Protein AF-A0A521WQE9-F1 (afdb_monomer)

Radius of gyration: 16.68 Å; Cα contacts (8 Å, |Δi|>4): 285; chains: 1; bounding box: 39×49×42 Å

Secondary structure (DSSP, 8-state):
---GGGS-TTHHHHHHHHHHT--S-SEEEEEETT-TTSHHHHHHHHSSSSEEEEEEEES-SS--SS-EES-HHHHGGG---TT--EEEE--SS--HHHHHHHHHH---TT-EEEEEEE--TTPPPPHHHHGGGT--HHHHHHSHHHHHTTHHHHHHHHHHHTT----EEEEETTEEEEEEE---

Structure (mmCIF, N/CA/C/O backbone):
data_AF-A0A521WQE9-F1
#
_entry.id   AF-A0A521WQE9-F1
#
loop_
_atom_site.group_PDB
_atom_site.id
_atom_site.type_symbol
_atom_site.label_atom_id
_atom_site.label_alt_id
_atom_site.label_comp_id
_atom_site.label_asym_id
_atom_site.label_entity_id
_atom_site.label_seq_id
_atom_site.pdbx_PDB_ins_code
_atom_site.Cartn_x
_atom_site.Cartn_y
_atom_site.Cartn_z
_atom_site.occupancy
_atom_site.B_iso_or_equiv
_atom_site.auth_seq_id
_atom_site.auth_comp_id
_atom_site.auth_asym_id
_atom_site.auth_atom_id
_atom_site.pdbx_PDB_model_num
ATOM 1 N N . MET A 1 1 ? 7.796 32.857 -1.375 1.00 34.00 1 MET A N 1
ATOM 2 C CA . MET A 1 1 ? 6.394 32.442 -1.151 1.00 34.00 1 MET A CA 1
ATOM 3 C C . MET A 1 1 ? 6.358 30.927 -1.257 1.00 34.00 1 MET A C 1
ATOM 5 O O . MET A 1 1 ? 6.712 30.404 -2.304 1.00 34.00 1 MET A O 1
ATOM 9 N N . SER A 1 2 ? 6.119 30.221 -0.152 1.00 37.62 2 SER A N 1
ATOM 10 C CA . SER A 1 2 ? 6.205 28.759 -0.099 1.00 37.62 2 SER A CA 1
ATOM 11 C C . SER A 1 2 ? 4.990 28.125 -0.779 1.00 37.62 2 SER A C 1
ATOM 13 O O . SER A 1 2 ? 3.848 28.392 -0.414 1.00 37.62 2 SER A O 1
ATOM 15 N N . ASN A 1 3 ? 5.237 27.277 -1.777 1.00 33.19 3 ASN A N 1
ATOM 16 C CA . ASN A 1 3 ? 4.218 26.456 -2.424 1.00 33.19 3 ASN A CA 1
ATOM 17 C C . ASN A 1 3 ? 3.681 25.412 -1.429 1.00 33.19 3 ASN A C 1
ATOM 19 O O . ASN A 1 3 ? 4.203 24.305 -1.322 1.00 33.19 3 ASN A O 1
ATOM 23 N N . VAL A 1 4 ? 2.605 25.761 -0.722 1.00 40.56 4 VAL A N 1
ATOM 24 C CA . VAL A 1 4 ? 1.833 24.885 0.188 1.00 40.56 4 VAL A CA 1
ATOM 25 C C . VAL A 1 4 ? 1.084 23.762 -0.570 1.00 40.56 4 VAL A C 1
ATOM 27 O O . VAL A 1 4 ? 0.408 22.930 0.023 1.00 40.56 4 VAL A O 1
ATOM 30 N N . GLN A 1 5 ? 1.233 23.665 -1.894 1.00 38.69 5 GLN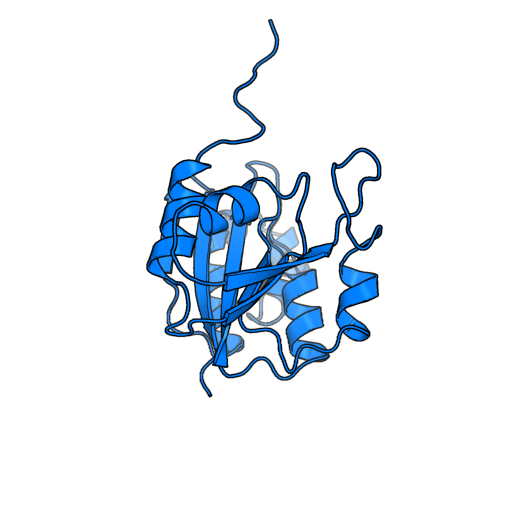 A N 1
ATOM 31 C CA . GLN A 1 5 ? 0.494 22.714 -2.735 1.00 38.69 5 GLN A CA 1
ATOM 32 C C . GLN A 1 5 ? 0.934 21.238 -2.637 1.00 38.69 5 GLN A C 1
ATOM 34 O O . GLN A 1 5 ? 0.280 20.375 -3.227 1.00 38.69 5 GLN A O 1
ATOM 39 N N . THR A 1 6 ? 2.006 20.907 -1.912 1.00 43.00 6 THR A N 1
ATOM 40 C CA . THR A 1 6 ? 2.702 19.626 -2.145 1.00 43.00 6 THR A CA 1
ATOM 41 C C . THR A 1 6 ? 2.437 18.505 -1.136 1.00 43.00 6 THR A C 1
ATOM 43 O O . THR A 1 6 ? 2.725 17.358 -1.462 1.00 43.00 6 THR A O 1
ATOM 46 N N . GLU A 1 7 ? 1.859 18.758 0.043 1.00 44.75 7 GLU A N 1
ATOM 47 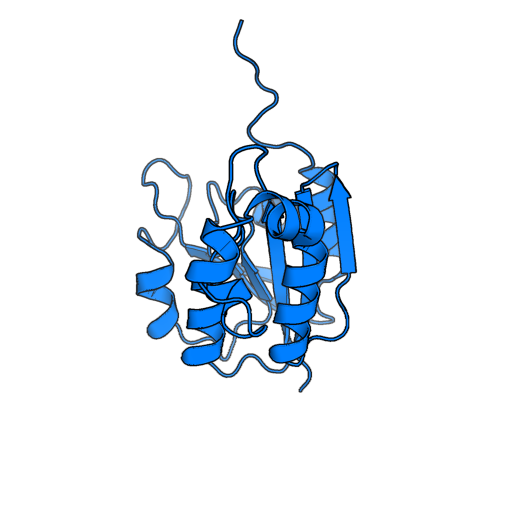C CA . GLU A 1 7 ? 1.788 17.700 1.074 1.00 44.75 7 GLU A CA 1
ATOM 48 C C . GLU A 1 7 ? 0.454 16.946 1.172 1.00 44.75 7 GLU A C 1
ATOM 50 O O . GLU A 1 7 ? 0.446 15.844 1.703 1.00 44.75 7 GLU A O 1
ATOM 55 N N . ASN A 1 8 ? -0.657 17.459 0.626 1.00 54.06 8 ASN A N 1
ATOM 56 C CA . ASN A 1 8 ? -1.975 16.803 0.733 1.00 54.06 8 ASN A CA 1
ATOM 57 C C . ASN A 1 8 ? -2.849 16.964 -0.523 1.00 54.06 8 ASN A C 1
ATOM 59 O O . ASN A 1 8 ? -4.059 17.175 -0.431 1.00 54.06 8 ASN A O 1
ATOM 63 N N . SER A 1 9 ? -2.259 16.883 -1.718 1.00 61.88 9 SER A N 1
ATOM 64 C CA . SER A 1 9 ? -3.055 16.848 -2.950 1.00 61.88 9 SER A CA 1
ATOM 65 C C . SER A 1 9 ? -3.969 15.607 -2.929 1.00 61.88 9 SER A C 1
ATOM 67 O O . SER A 1 9 ? -3.469 14.483 -2.841 1.00 61.88 9 SER A O 1
ATOM 69 N N . HIS A 1 10 ? -5.283 15.813 -3.040 1.00 85.81 10 HIS A N 1
ATOM 70 C CA . HIS A 1 10 ? -6.331 14.777 -3.085 1.00 85.81 10 HIS A CA 1
ATOM 71 C C . HIS A 1 10 ? -6.637 14.044 -1.766 1.00 85.81 10 HIS A C 1
ATOM 73 O O . HIS A 1 10 ? -6.936 12.850 -1.756 1.00 85.81 10 HIS A O 1
ATOM 79 N N . PHE A 1 11 ? -6.516 14.733 -0.626 1.00 90.44 11 PHE A N 1
ATOM 80 C CA . PHE A 1 11 ? -6.800 14.142 0.688 1.00 90.44 11 PHE A CA 1
ATOM 81 C C . PHE A 1 11 ? -8.251 13.654 0.830 1.00 90.44 11 PHE A C 1
ATOM 83 O O . PHE A 1 11 ? -8.473 12.565 1.357 1.00 90.44 11 PHE A O 1
ATOM 90 N N . THR A 1 12 ? -9.225 14.415 0.325 1.00 91.88 12 THR A N 1
ATOM 91 C CA . THR A 1 12 ? -10.646 14.037 0.362 1.00 91.88 12 THR A CA 1
ATOM 92 C C . THR A 1 12 ? -10.894 12.771 -0.447 1.00 91.88 12 THR A C 1
ATOM 94 O O . THR A 1 12 ? -11.466 11.815 0.054 1.00 91.88 12 THR A O 1
ATOM 97 N N . GLU A 1 13 ? -10.349 12.689 -1.655 1.00 92.94 13 GLU A N 1
ATOM 98 C CA . GLU A 1 13 ? -10.540 11.544 -2.542 1.00 92.94 13 GLU A CA 1
ATOM 99 C C . GLU A 1 13 ? -9.842 10.290 -1.995 1.00 92.94 13 GLU A C 1
ATOM 101 O O . GLU A 1 13 ? -10.327 9.172 -2.165 1.00 92.94 13 GLU A O 1
ATOM 106 N N . LYS A 1 14 ? -8.730 10.456 -1.266 1.00 94.00 14 LYS A N 1
ATOM 107 C CA . LYS A 1 14 ? -8.106 9.366 -0.499 1.00 94.00 14 LYS A CA 1
ATOM 108 C C . LYS A 1 14 ? -9.005 8.857 0.629 1.00 94.00 14 LYS A C 1
ATOM 110 O O . LYS A 1 14 ? -9.018 7.645 0.862 1.00 94.00 14 LYS A O 1
ATOM 115 N N . ILE A 1 15 ? -9.701 9.751 1.335 1.00 96.31 15 ILE A N 1
ATOM 116 C CA . ILE A 1 15 ? -10.686 9.390 2.364 1.00 96.31 15 ILE A CA 1
ATOM 117 C C . ILE A 1 15 ? -11.857 8.653 1.717 1.00 96.31 15 ILE A C 1
ATOM 119 O O . ILE A 1 15 ? -12.182 7.549 2.152 1.00 96.31 15 ILE A O 1
ATOM 123 N N . ASP A 1 16 ? -12.433 9.211 0.654 1.00 96.12 16 ASP A N 1
ATOM 124 C CA . ASP A 1 16 ? -13.599 8.651 -0.032 1.00 96.12 16 ASP A CA 1
ATOM 125 C C . ASP A 1 16 ? -13.311 7.250 -0.567 1.00 96.12 16 ASP A C 1
ATOM 127 O O . ASP A 1 16 ? -14.092 6.325 -0.344 1.00 96.12 16 ASP A O 1
ATOM 131 N N . LEU A 1 17 ? -12.144 7.058 -1.198 1.00 96.56 17 LEU A N 1
ATOM 132 C CA . LEU A 1 17 ? -11.710 5.746 -1.683 1.00 96.56 17 LEU A CA 1
ATOM 133 C C . LEU A 1 17 ? -11.730 4.701 -0.560 1.00 96.56 17 LEU A C 1
ATOM 135 O O . LEU A 1 17 ? -12.124 3.559 -0.785 1.00 96.56 17 LEU A O 1
ATOM 139 N N . ARG A 1 18 ? -11.311 5.085 0.649 1.00 97.81 18 ARG A N 1
ATOM 140 C CA . ARG A 1 18 ? -11.269 4.186 1.805 1.00 97.81 18 ARG A CA 1
ATOM 141 C C . ARG A 1 18 ? -12.651 3.942 2.379 1.00 97.81 18 ARG A C 1
ATOM 143 O O . ARG A 1 18 ? -12.989 2.784 2.585 1.00 97.81 18 ARG A O 1
ATOM 150 N N . LEU A 1 19 ? -13.456 4.989 2.572 1.00 97.50 19 LEU A N 1
ATOM 151 C CA . LEU A 1 19 ? -14.823 4.883 3.095 1.00 97.50 19 LEU A CA 1
ATOM 152 C C . LEU A 1 19 ? -15.697 3.957 2.240 1.00 97.50 19 LEU A C 1
ATOM 154 O O . LEU A 1 19 ? -16.351 3.069 2.782 1.00 97.50 19 LEU A O 1
ATOM 158 N N . ILE A 1 20 ? -15.650 4.110 0.913 1.00 97.19 20 ILE A N 1
ATOM 159 C CA . ILE A 1 20 ? -16.440 3.305 -0.037 1.00 97.19 20 ILE A CA 1
ATOM 160 C C . ILE A 1 20 ? -16.001 1.829 -0.038 1.00 97.19 20 ILE A C 1
ATOM 162 O O . ILE A 1 20 ? -16.765 0.939 -0.417 1.00 97.19 20 ILE A O 1
ATOM 166 N N . HIS A 1 21 ? -14.762 1.545 0.366 1.00 97.31 21 HIS A N 1
ATOM 167 C CA . HIS A 1 21 ? -14.161 0.213 0.295 1.00 97.31 21 HIS A CA 1
ATOM 168 C C . HIS A 1 21 ? -13.785 -0.367 1.660 1.00 97.31 21 HIS A C 1
ATOM 170 O O . HIS A 1 21 ? -12.997 -1.311 1.729 1.00 97.31 21 HIS A O 1
ATOM 176 N N . LEU A 1 22 ? -14.376 0.144 2.744 1.00 97.12 22 LEU A N 1
ATOM 177 C CA . LEU A 1 22 ? -14.287 -0.515 4.042 1.00 97.12 22 LEU A CA 1
ATOM 178 C C . LEU A 1 22 ? -14.960 -1.898 3.978 1.00 97.12 22 LEU A C 1
ATOM 180 O O . LEU A 1 22 ? -16.004 -2.049 3.341 1.00 97.12 22 LEU A O 1
ATOM 184 N N . PRO A 1 23 ? -14.408 -2.915 4.661 1.00 95.88 23 PRO A N 1
ATOM 185 C CA . PRO A 1 23 ? -15.053 -4.212 4.765 1.00 95.88 23 PRO A CA 1
ATOM 186 C C . PRO A 1 23 ? -16.396 -4.107 5.501 1.00 95.88 23 PRO A C 1
ATOM 188 O O . PRO A 1 23 ? -16.607 -3.257 6.377 1.00 95.88 23 PRO A O 1
ATOM 191 N N . GLU A 1 24 ? -17.289 -5.048 5.205 1.00 94.88 24 GLU A N 1
ATOM 192 C CA . GLU A 1 24 ? -18.575 -5.241 5.887 1.00 94.88 24 GLU A CA 1
ATOM 193 C C . GLU A 1 24 ? -18.385 -5.851 7.291 1.00 94.88 24 GLU A C 1
ATOM 195 O O . GLU A 1 24 ? -18.918 -6.899 7.634 1.00 94.88 24 GLU A O 1
ATOM 200 N N . LYS A 1 25 ? -17.572 -5.191 8.122 1.00 95.81 25 LYS A N 1
ATOM 201 C CA . LYS A 1 25 ? -17.321 -5.520 9.528 1.00 95.81 25 LYS A CA 1
ATOM 202 C C . LYS A 1 25 ? -17.552 -4.296 10.405 1.00 95.81 25 LYS A C 1
ATOM 204 O O . LYS A 1 25 ? -17.304 -3.169 9.971 1.00 95.81 25 LYS A O 1
ATOM 209 N N . GLN A 1 26 ? -18.015 -4.514 11.636 1.00 97.19 26 GLN A N 1
ATOM 210 C CA . GLN A 1 26 ? -18.210 -3.432 12.609 1.00 97.19 26 GLN A CA 1
ATOM 211 C C . GLN A 1 26 ? -16.913 -3.042 13.326 1.00 97.19 26 GLN A C 1
ATOM 213 O O . GLN A 1 26 ? -16.742 -1.891 13.717 1.00 97.19 26 GLN A O 1
ATOM 218 N N . LYS A 1 27 ? -15.999 -4.000 13.496 1.00 98.25 27 LYS A N 1
ATOM 219 C CA . LYS A 1 27 ? -14.647 -3.787 14.015 1.00 98.25 27 LYS A CA 1
ATOM 220 C C . LYS A 1 27 ? -13.671 -4.041 12.876 1.00 98.25 27 LYS A C 1
ATOM 222 O O . LYS A 1 27 ? -13.801 -5.065 12.210 1.00 98.25 27 LYS A O 1
ATOM 227 N N . ILE A 1 28 ? -12.763 -3.103 12.644 1.00 98.31 28 ILE A N 1
ATOM 228 C CA . ILE A 1 28 ? -11.782 -3.160 11.561 1.00 98.31 28 ILE A CA 1
ATOM 229 C C . ILE A 1 28 ? -10.404 -2.909 12.148 1.00 98.31 28 ILE A C 1
ATOM 231 O O . ILE A 1 28 ? -10.210 -1.907 12.841 1.00 98.31 28 ILE A O 1
ATOM 235 N N . THR A 1 29 ? -9.446 -3.763 11.809 1.00 98.56 29 THR A N 1
ATOM 236 C CA . THR A 1 29 ? -8.033 -3.525 12.108 1.00 98.56 29 THR A CA 1
ATOM 237 C C . THR A 1 29 ? -7.278 -3.145 10.839 1.00 98.56 29 THR A C 1
ATOM 239 O O . THR A 1 29 ? -7.333 -3.839 9.822 1.00 98.56 29 THR A O 1
ATOM 242 N N . VAL A 1 30 ? -6.552 -2.033 10.907 1.00 98.69 30 VAL A N 1
ATOM 243 C CA . VAL A 1 30 ? -5.768 -1.466 9.810 1.00 98.69 30 VAL A CA 1
ATOM 244 C C . VAL A 1 30 ? -4.293 -1.507 10.174 1.00 98.69 30 VAL A C 1
ATOM 246 O O . VAL A 1 30 ? -3.913 -1.042 11.246 1.00 98.69 30 VAL A O 1
ATOM 249 N N . LEU A 1 31 ? -3.456 -1.986 9.260 1.00 98.56 31 LEU A N 1
ATOM 250 C CA . LEU A 1 31 ? -2.015 -1.775 9.288 1.00 98.56 31 LEU A CA 1
ATOM 251 C C . LEU A 1 31 ? -1.652 -0.649 8.314 1.00 98.56 31 LEU A C 1
ATOM 253 O O . LEU A 1 31 ? -1.675 -0.841 7.100 1.00 98.56 31 LEU A O 1
ATOM 257 N N . ASP A 1 32 ? -1.311 0.521 8.848 1.00 98.31 32 ASP A N 1
ATOM 258 C CA . ASP A 1 32 ? -0.880 1.689 8.080 1.00 98.31 32 ASP A CA 1
ATOM 259 C C . ASP A 1 32 ? 0.652 1.768 8.071 1.00 98.31 32 ASP A C 1
ATOM 261 O O . ASP A 1 32 ? 1.287 2.132 9.068 1.00 98.31 32 ASP A O 1
ATOM 265 N N . LEU A 1 33 ? 1.255 1.385 6.942 1.00 97.56 33 LEU A N 1
ATOM 266 C CA . LEU A 1 33 ? 2.706 1.262 6.792 1.00 97.56 33 LEU A CA 1
ATOM 267 C C . LEU A 1 33 ? 3.398 2.585 6.422 1.00 97.56 33 LEU A C 1
ATOM 269 O O . LEU A 1 33 ? 4.631 2.609 6.316 1.00 97.56 33 LEU A O 1
ATOM 273 N N . CYS A 1 34 ? 2.637 3.661 6.200 1.00 94.62 34 CYS A N 1
ATOM 274 C CA . CYS A 1 34 ? 3.117 4.994 5.817 1.00 94.62 34 CYS A CA 1
ATOM 275 C C . CYS A 1 34 ? 2.317 6.086 6.544 1.00 94.62 34 CYS A C 1
ATOM 277 O O . CYS A 1 34 ? 1.810 7.025 5.933 1.00 94.62 34 CYS A O 1
ATOM 279 N N . SER A 1 35 ? 2.197 5.949 7.866 1.00 94.62 35 SER A N 1
ATOM 280 C CA . SER A 1 35 ? 1.124 6.627 8.597 1.00 94.62 35 SER A CA 1
ATOM 281 C C . SER A 1 35 ? 1.277 8.137 8.775 1.00 94.62 35 SER A C 1
ATOM 283 O O . SER A 1 35 ? 0.280 8.804 9.064 1.00 94.62 35 SER A O 1
ATOM 285 N N . ALA A 1 36 ? 2.480 8.708 8.631 1.00 93.50 36 ALA A N 1
ATOM 286 C CA . ALA A 1 36 ? 2.753 10.117 8.907 1.00 93.50 36 ALA A CA 1
ATOM 287 C C . ALA A 1 36 ? 2.132 10.555 10.255 1.00 93.50 36 ALA A C 1
ATOM 289 O O . ALA A 1 36 ? 2.314 9.896 11.276 1.00 93.50 36 ALA A O 1
ATOM 290 N N . ASP A 1 37 ? 1.341 11.632 10.272 1.00 94.62 37 ASP A N 1
ATOM 291 C CA . ASP A 1 37 ? 0.611 12.115 11.458 1.00 94.62 37 ASP A CA 1
ATOM 292 C C . ASP A 1 37 ? -0.673 11.318 11.791 1.00 94.62 37 ASP A C 1
ATOM 294 O O . ASP A 1 37 ? -1.413 11.682 12.705 1.00 94.62 37 ASP A O 1
ATOM 298 N N . GLY A 1 38 ? -0.997 10.270 11.029 1.00 95.12 38 GLY A N 1
ATOM 299 C CA . GLY A 1 38 ? -2.209 9.456 11.189 1.00 95.12 38 GLY A CA 1
ATOM 300 C C . GLY A 1 38 ? -3.503 10.167 10.776 1.00 95.12 38 GLY A C 1
ATOM 301 O O . GLY A 1 38 ? -4.599 9.697 11.074 1.00 95.12 38 GLY A O 1
ATOM 302 N N . LYS A 1 39 ? -3.407 11.323 10.104 1.00 95.38 39 LYS A N 1
ATOM 303 C CA . LYS A 1 39 ? -4.563 12.176 9.768 1.00 95.38 39 LYS A CA 1
ATOM 304 C C . LYS A 1 39 ? -5.606 11.465 8.909 1.00 95.38 39 LYS A C 1
ATOM 306 O O . LYS A 1 39 ? -6.795 11.702 9.105 1.00 95.38 39 LYS A O 1
ATOM 311 N N . LEU A 1 40 ? -5.171 10.608 7.987 1.00 95.88 40 LEU A N 1
ATOM 312 C CA . LEU A 1 40 ? -6.052 9.921 7.046 1.00 95.88 40 LEU A CA 1
ATOM 313 C C . LEU A 1 40 ? -7.045 9.006 7.776 1.00 95.88 40 LEU A C 1
ATOM 315 O O . LEU A 1 40 ? -8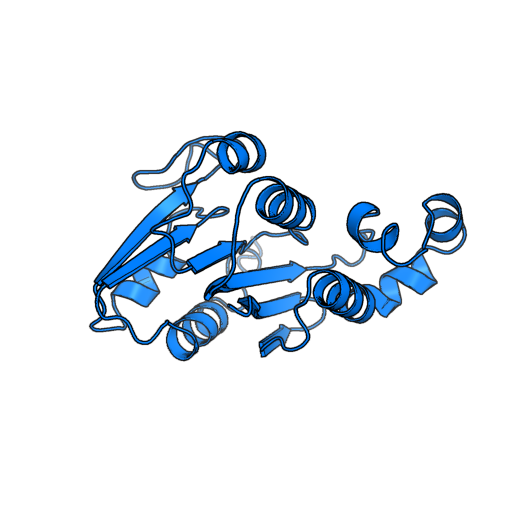.250 9.253 7.751 1.00 95.88 40 LEU A O 1
ATOM 319 N N . TRP A 1 41 ? -6.541 8.021 8.520 1.00 97.50 41 TRP A N 1
ATOM 320 C CA . TRP A 1 41 ? -7.381 7.085 9.268 1.00 97.50 41 TRP A CA 1
ATOM 321 C C . TRP A 1 41 ? -8.097 7.706 10.469 1.00 97.50 41 TRP A C 1
ATOM 323 O O . TRP A 1 41 ? -9.211 7.289 10.785 1.00 97.50 41 TRP A O 1
ATOM 333 N N . ASN A 1 42 ? -7.540 8.758 11.079 1.00 97.00 42 ASN A N 1
ATOM 334 C CA . ASN A 1 42 ? -8.266 9.555 12.072 1.00 97.00 42 ASN A CA 1
ATOM 335 C C . ASN A 1 42 ? -9.497 10.243 11.466 1.00 97.00 42 ASN A C 1
ATOM 337 O O . ASN A 1 42 ? -10.526 10.342 12.128 1.00 97.00 42 ASN A O 1
ATOM 341 N N . SER A 1 43 ? -9.400 10.717 10.222 1.00 97.62 43 SER A N 1
ATOM 342 C CA . SER A 1 43 ? -10.526 11.351 9.530 1.00 97.62 43 SER A CA 1
ATOM 343 C C . SER A 1 43 ? -11.576 10.313 9.145 1.00 97.62 43 SER A C 1
ATOM 345 O O . SER A 1 43 ? -12.746 10.495 9.457 1.00 97.62 43 SER A O 1
ATOM 347 N N . ILE A 1 44 ? -11.156 9.180 8.572 1.00 97.88 44 ILE A N 1
ATOM 348 C CA . ILE A 1 44 ? -12.050 8.064 8.220 1.00 97.88 44 ILE A CA 1
ATOM 349 C C . ILE A 1 44 ? -12.820 7.572 9.447 1.00 97.88 44 ILE A C 1
ATOM 351 O O . ILE A 1 44 ? -14.035 7.431 9.378 1.00 97.88 44 ILE A O 1
ATOM 355 N N . SER A 1 45 ? -12.144 7.395 10.586 1.00 97.75 45 SER A N 1
ATOM 356 C CA . SER A 1 45 ? -12.774 6.934 11.834 1.00 97.75 45 SER A CA 1
ATOM 357 C C . SER A 1 45 ? -13.836 7.892 12.385 1.00 97.75 45 SER A C 1
ATOM 359 O O . SER A 1 45 ? -14.674 7.471 13.168 1.00 97.75 45 SER A O 1
ATOM 361 N N . ARG A 1 46 ? -13.809 9.177 12.006 1.00 97.75 46 ARG A N 1
ATOM 362 C CA . ARG A 1 46 ? -14.826 10.172 12.398 1.00 97.75 46 ARG A CA 1
ATOM 363 C C . ARG A 1 46 ? -16.011 10.230 11.434 1.00 97.75 46 ARG A C 1
ATOM 365 O O . ARG A 1 46 ? -17.010 10.861 11.753 1.00 97.75 46 ARG A O 1
ATOM 372 N N . LEU A 1 47 ? -15.873 9.628 10.255 1.00 97.94 47 LEU A N 1
ATOM 373 C CA . LEU A 1 47 ? -16.841 9.672 9.157 1.00 97.94 47 LEU A CA 1
ATOM 374 C C . LEU A 1 47 ? -17.602 8.346 8.997 1.00 97.94 47 LEU A C 1
ATOM 376 O O . LEU A 1 47 ? -18.299 8.146 8.008 1.00 97.94 47 LEU A O 1
ATOM 380 N N . THR A 1 48 ? -17.442 7.419 9.939 1.00 97.69 48 THR A N 1
ATOM 381 C CA . THR A 1 48 ? -18.061 6.093 9.915 1.00 97.69 48 THR A CA 1
ATOM 382 C C . THR A 1 48 ? -18.401 5.651 11.331 1.00 97.69 48 THR A C 1
ATOM 384 O O . THR A 1 48 ? -17.661 5.949 12.265 1.00 97.69 48 THR A O 1
ATOM 387 N N . ASP A 1 49 ? -19.475 4.880 11.485 1.00 97.25 49 ASP A N 1
ATOM 388 C CA . ASP A 1 49 ? -19.864 4.297 12.777 1.00 97.25 49 ASP A CA 1
ATOM 389 C C . ASP A 1 49 ? -19.053 3.037 13.128 1.00 97.25 49 ASP A C 1
ATOM 391 O O . ASP A 1 49 ? -19.242 2.422 14.181 1.00 97.25 49 ASP A O 1
ATOM 395 N N . LYS A 1 50 ? -18.155 2.601 12.237 1.00 98.12 50 LYS A N 1
ATOM 396 C CA . LYS A 1 50 ? -17.305 1.424 12.444 1.00 98.12 50 LYS A CA 1
ATOM 397 C C . LYS A 1 50 ? -16.198 1.719 13.455 1.00 98.12 50 LYS A C 1
ATOM 399 O O . LYS A 1 50 ? -15.559 2.767 13.431 1.00 98.12 50 LYS A O 1
ATOM 404 N N . LYS A 1 51 ? -15.888 0.736 14.302 1.00 98.31 51 LYS A N 1
ATOM 405 C CA . LYS A 1 51 ? -14.757 0.804 15.233 1.00 98.31 51 LYS A CA 1
ATOM 406 C C . LYS A 1 51 ? -13.468 0.427 14.506 1.00 98.31 51 LYS A C 1
ATOM 408 O O . LYS A 1 51 ? -13.230 -0.754 14.256 1.00 98.31 51 LYS A O 1
ATOM 413 N N . ILE A 1 52 ? -12.640 1.420 14.200 1.00 98.50 52 ILE A N 1
ATOM 414 C CA . ILE A 1 52 ? -11.368 1.231 13.495 1.00 98.50 52 ILE A CA 1
ATOM 415 C C . ILE A 1 52 ? -10.203 1.286 14.488 1.00 98.50 52 ILE A C 1
ATOM 417 O O . ILE A 1 52 ? -10.033 2.261 15.219 1.00 98.50 52 ILE A O 1
ATOM 421 N N . THR A 1 53 ? -9.380 0.241 14.494 1.00 98.25 53 THR A N 1
ATOM 422 C CA . THR A 1 53 ? -8.100 0.190 15.205 1.00 98.25 53 THR A CA 1
ATOM 423 C C . THR A 1 53 ? -6.973 0.271 14.185 1.00 98.25 53 THR A C 1
ATOM 425 O O . THR A 1 53 ? -6.924 -0.529 13.257 1.00 98.25 53 THR A O 1
ATOM 428 N N . VAL A 1 54 ? -6.060 1.231 14.350 1.00 98.25 54 VAL A N 1
ATOM 429 C CA . VAL A 1 54 ? -4.964 1.467 13.400 1.00 98.25 54 VAL A CA 1
ATOM 430 C C . VAL A 1 54 ? -3.628 1.161 14.064 1.00 98.25 54 VAL A C 1
ATOM 432 O O . VAL A 1 54 ? -3.229 1.835 15.014 1.00 98.25 54 VAL A O 1
ATOM 435 N N . ILE A 1 55 ? -2.919 0.170 13.533 1.00 97.81 55 ILE A N 1
ATOM 436 C CA . ILE A 1 55 ? -1.515 -0.094 13.829 1.00 97.81 55 ILE A CA 1
ATOM 437 C C . ILE A 1 55 ? -0.689 0.745 12.864 1.00 97.81 55 ILE A C 1
ATOM 439 O O . ILE A 1 55 ? -0.752 0.569 11.649 1.00 97.81 55 ILE A O 1
ATOM 443 N N . ARG A 1 56 ? 0.071 1.686 13.413 1.00 97.69 56 ARG A N 1
ATOM 444 C CA . ARG A 1 56 ? 0.803 2.687 12.638 1.00 97.69 56 ARG A CA 1
ATOM 445 C C . ARG A 1 56 ? 2.284 2.364 12.593 1.00 97.69 56 ARG A C 1
ATOM 447 O O . ARG A 1 56 ? 2.889 2.122 13.637 1.00 97.69 56 ARG A O 1
ATOM 454 N N . VAL A 1 57 ? 2.874 2.447 11.407 1.00 97.31 57 VAL A N 1
ATOM 455 C CA . VAL A 1 57 ? 4.322 2.430 11.192 1.00 97.31 57 VAL A CA 1
ATOM 456 C C . VAL A 1 57 ? 4.732 3.741 10.535 1.00 97.31 57 VAL A C 1
ATOM 458 O O . VAL A 1 57 ? 4.071 4.229 9.616 1.00 97.31 57 VAL A O 1
ATOM 461 N N . GLU A 1 58 ? 5.818 4.333 11.019 1.00 95.94 58 GLU A N 1
ATOM 462 C CA . GLU A 1 58 ? 6.368 5.562 10.454 1.00 95.94 58 GLU A CA 1
ATOM 463 C C . GLU A 1 58 ? 7.876 5.635 10.699 1.00 95.94 58 GLU A C 1
ATOM 465 O O . GLU A 1 58 ? 8.382 5.295 11.769 1.00 95.94 58 GLU A O 1
ATOM 470 N N . LYS A 1 59 ? 8.621 6.069 9.684 1.00 94.62 59 LYS A N 1
ATOM 471 C CA . LYS A 1 59 ? 10.079 6.154 9.736 1.00 94.62 59 LYS A CA 1
ATOM 472 C C . LYS A 1 59 ? 10.544 7.427 10.437 1.00 94.62 59 LYS A C 1
ATOM 474 O O . LYS A 1 59 ? 11.545 7.389 11.157 1.00 94.62 59 LYS A O 1
ATOM 479 N N . GLN A 1 60 ? 9.874 8.545 10.177 1.00 93.50 60 GLN A N 1
ATOM 480 C CA . GLN A 1 60 ? 10.242 9.847 10.716 1.00 93.50 60 GLN A CA 1
ATOM 481 C C . GLN A 1 60 ? 9.789 9.984 12.174 1.00 93.50 60 GLN A C 1
ATOM 483 O O . GLN A 1 60 ? 8.753 9.471 12.576 1.00 93.50 60 GLN A O 1
ATOM 488 N N . SER A 1 61 ? 10.599 10.651 12.991 1.00 91.81 61 SER A N 1
ATOM 489 C CA . SER A 1 61 ? 10.387 10.724 14.441 1.00 91.81 61 SER A CA 1
ATOM 490 C C . SER A 1 61 ? 9.615 11.943 14.917 1.00 91.81 61 SER A C 1
ATOM 492 O O . SER A 1 61 ? 9.245 12.023 16.080 1.00 91.81 61 SER A O 1
ATOM 494 N N . ASP A 1 62 ? 9.435 12.913 14.033 1.00 93.12 62 ASP A N 1
ATOM 495 C CA . ASP A 1 62 ? 8.735 14.174 14.259 1.00 93.12 62 ASP A CA 1
ATOM 496 C C . ASP A 1 62 ? 7.210 14.039 14.111 1.00 93.12 62 ASP A C 1
ATOM 498 O O . ASP A 1 62 ? 6.487 15.020 14.276 1.00 93.12 62 ASP A O 1
ATOM 502 N N . LYS A 1 63 ? 6.701 12.839 13.798 1.00 93.62 63 LYS A N 1
ATOM 503 C CA . LYS A 1 63 ? 5.267 12.610 13.592 1.00 93.62 63 LYS A CA 1
ATOM 504 C C . LYS A 1 63 ? 4.504 12.450 14.895 1.00 93.62 63 LYS A C 1
ATOM 506 O O . LYS A 1 63 ? 5.042 12.006 15.909 1.00 93.62 63 LYS A O 1
ATOM 511 N N . LYS A 1 64 ? 3.222 12.819 14.857 1.00 92.31 64 LYS A N 1
ATOM 512 C CA . LYS A 1 64 ? 2.346 12.857 16.038 1.00 92.31 64 LYS A CA 1
ATOM 513 C C . LYS A 1 64 ? 1.737 11.493 16.393 1.00 92.31 64 LYS A C 1
ATOM 515 O O . LYS A 1 64 ? 1.333 10.722 15.520 1.00 92.31 64 LYS A O 1
ATOM 520 N N . GLY A 1 65 ? 1.541 11.258 17.692 1.00 92.75 65 GLY A N 1
ATOM 521 C CA . GLY A 1 65 ? 0.826 10.099 18.244 1.00 92.75 65 GLY A CA 1
ATOM 522 C C . GLY A 1 65 ? 1.700 8.857 18.454 1.00 92.75 65 GLY A C 1
ATOM 523 O O . GLY A 1 65 ? 2.921 8.936 18.390 1.00 92.75 65 GLY A O 1
ATOM 524 N N . ILE A 1 66 ? 1.060 7.716 18.726 1.00 93.94 66 ILE A N 1
ATOM 525 C CA . ILE A 1 66 ? 1.729 6.426 18.966 1.00 93.94 66 ILE A CA 1
ATOM 526 C C . ILE A 1 66 ? 1.871 5.673 17.639 1.00 93.94 66 ILE A C 1
ATOM 528 O O . ILE A 1 66 ? 0.890 5.519 16.907 1.00 93.94 66 ILE A O 1
ATOM 532 N N . TYR A 1 67 ? 3.086 5.217 17.332 1.00 96.81 67 TYR A N 1
ATOM 533 C CA . TYR A 1 67 ? 3.413 4.430 16.141 1.00 96.81 67 TYR A CA 1
ATOM 534 C C . TYR A 1 67 ? 4.702 3.625 16.350 1.00 96.81 67 TYR A C 1
ATOM 536 O O . TYR A 1 67 ? 5.550 3.971 17.176 1.00 96.81 67 TYR A O 1
ATOM 544 N N . LEU A 1 68 ? 4.868 2.560 15.567 1.00 96.19 68 LEU A N 1
ATOM 545 C CA . LEU A 1 68 ? 6.118 1.817 15.457 1.00 96.19 68 LEU A CA 1
ATOM 546 C C . LEU A 1 68 ? 7.113 2.637 14.634 1.00 96.19 68 LEU A C 1
ATOM 548 O O . LEU A 1 68 ? 6.961 2.802 13.420 1.00 96.19 68 LEU A O 1
ATOM 552 N N . ARG A 1 69 ? 8.132 3.174 15.308 1.00 96.44 69 ARG A N 1
ATOM 553 C CA . ARG A 1 69 ? 9.146 4.020 14.680 1.00 96.44 69 ARG A CA 1
ATOM 554 C C . ARG A 1 69 ? 10.195 3.182 13.955 1.00 96.44 69 ARG A C 1
ATOM 556 O O . ARG A 1 69 ? 10.975 2.475 14.589 1.00 96.44 69 ARG A O 1
ATOM 563 N N . GLY A 1 70 ? 10.296 3.334 12.639 1.00 95.06 70 GLY A N 1
ATOM 564 C CA . GLY A 1 70 ? 11.359 2.718 11.849 1.00 95.06 70 GLY A CA 1
ATOM 565 C C . GLY A 1 70 ? 10.990 2.476 10.390 1.00 95.06 70 GLY A C 1
ATOM 566 O O . GLY A 1 70 ? 9.940 2.877 9.902 1.00 95.06 70 GLY A O 1
ATOM 567 N N . ASN A 1 71 ? 11.892 1.817 9.665 1.00 94.88 71 ASN A N 1
ATOM 568 C CA . ASN A 1 71 ? 11.634 1.428 8.282 1.00 94.88 71 ASN A CA 1
ATOM 569 C C . ASN A 1 71 ? 10.587 0.301 8.246 1.00 94.88 71 ASN A C 1
ATOM 571 O O . ASN A 1 71 ? 10.848 -0.770 8.791 1.00 94.88 71 ASN A O 1
ATOM 575 N N . ASN A 1 72 ? 9.458 0.521 7.566 1.00 96.06 72 ASN A N 1
ATOM 576 C CA . ASN A 1 72 ? 8.384 -0.467 7.439 1.00 96.06 72 ASN A CA 1
ATOM 577 C C . ASN A 1 72 ? 8.856 -1.833 6.913 1.00 96.06 72 ASN A C 1
ATOM 579 O O . ASN A 1 72 ? 8.425 -2.857 7.435 1.00 96.06 72 ASN A O 1
ATOM 583 N N . LEU A 1 73 ? 9.835 -1.868 6.005 1.00 96.56 73 LEU A N 1
ATOM 584 C CA . LEU A 1 73 ? 10.415 -3.112 5.486 1.00 96.56 73 LEU A CA 1
ATOM 585 C C . LEU A 1 73 ? 11.090 -3.972 6.561 1.00 96.56 73 LEU A C 1
ATOM 587 O O . LEU A 1 73 ? 11.222 -5.173 6.369 1.00 96.56 73 LEU A O 1
ATOM 591 N N . LYS A 1 74 ? 11.519 -3.387 7.686 1.00 96.44 74 LYS A N 1
ATOM 592 C CA . LYS A 1 74 ? 12.088 -4.153 8.806 1.00 96.44 74 LYS A CA 1
ATOM 593 C C . LYS A 1 74 ? 11.017 -4.777 9.696 1.00 96.44 74 LYS A C 1
ATOM 595 O O . LYS A 1 74 ? 11.305 -5.762 10.360 1.00 96.44 74 LYS A O 1
ATOM 600 N N . PHE A 1 75 ? 9.819 -4.196 9.723 1.00 96.44 75 PHE A N 1
ATOM 601 C CA . PHE A 1 75 ? 8.717 -4.676 10.552 1.00 96.44 75 PHE A CA 1
ATOM 602 C C . PHE A 1 75 ? 7.869 -5.715 9.832 1.00 96.44 75 PHE A C 1
ATOM 604 O O . PHE A 1 75 ? 7.453 -6.673 10.470 1.00 96.44 75 PHE A O 1
ATOM 611 N N . ILE A 1 76 ? 7.639 -5.554 8.521 1.00 96.94 76 ILE A N 1
ATOM 612 C CA . ILE A 1 76 ? 6.761 -6.440 7.739 1.00 96.94 76 ILE A CA 1
ATOM 613 C C . ILE A 1 76 ? 7.011 -7.927 8.039 1.00 96.94 76 ILE A C 1
ATOM 615 O O . ILE A 1 76 ? 6.034 -8.597 8.346 1.00 96.94 76 ILE A O 1
ATOM 619 N N . PRO A 1 77 ? 8.250 -8.462 8.045 1.00 96.69 77 PRO A N 1
ATOM 620 C CA . PRO A 1 77 ? 8.468 -9.895 8.272 1.00 96.69 77 PRO A CA 1
ATOM 621 C C . PRO A 1 77 ? 8.057 -10.401 9.656 1.00 96.69 77 PRO A C 1
ATOM 623 O O . PRO A 1 77 ? 7.766 -11.581 9.800 1.00 96.69 77 PRO A O 1
ATOM 626 N N . SER A 1 78 ? 8.068 -9.533 10.668 1.00 94.69 78 SER A N 1
ATOM 627 C CA . SER A 1 78 ? 7.789 -9.893 12.062 1.00 94.69 78 SER A CA 1
ATOM 628 C C . SER A 1 78 ? 6.367 -9.558 12.517 1.00 94.69 78 SER A C 1
ATOM 630 O O . SER A 1 78 ? 6.010 -9.875 13.647 1.00 94.69 78 SER A O 1
ATOM 632 N N . LEU A 1 79 ? 5.581 -8.853 11.699 1.00 94.31 79 LEU A N 1
ATOM 633 C CA . LEU A 1 79 ? 4.204 -8.500 12.042 1.00 94.31 79 LEU A CA 1
ATOM 634 C C . LEU A 1 79 ? 3.290 -9.709 11.857 1.00 94.31 79 LEU A C 1
ATOM 636 O O . LEU A 1 79 ? 3.320 -10.336 10.806 1.00 94.31 79 LEU A O 1
ATOM 640 N N . ASP A 1 80 ? 2.435 -9.988 12.835 1.00 93.44 80 ASP A N 1
ATOM 641 C CA . ASP A 1 80 ? 1.318 -10.908 12.634 1.00 93.44 80 ASP A CA 1
ATOM 642 C C . ASP A 1 80 ? 0.200 -10.186 11.872 1.00 93.44 80 ASP A C 1
ATOM 644 O O . ASP A 1 80 ? -0.310 -9.153 12.317 1.00 93.44 80 ASP A O 1
ATOM 648 N N . LEU A 1 81 ? -0.146 -10.708 10.694 1.00 95.81 81 LEU A N 1
ATOM 649 C CA . LEU A 1 81 ? -1.199 -10.153 9.849 1.00 95.81 81 LEU A CA 1
ATOM 650 C C . LEU A 1 81 ? -2.525 -10.918 9.968 1.00 95.81 81 LEU A C 1
ATOM 652 O O . LEU A 1 81 ? -3.444 -10.614 9.209 1.00 95.81 81 LEU A O 1
ATOM 656 N N . HIS A 1 82 ? -2.657 -11.900 10.866 1.00 93.75 82 HIS A N 1
ATOM 657 C CA . HIS A 1 82 ? -3.867 -12.719 10.984 1.00 93.75 82 HIS A CA 1
ATOM 658 C C . HIS A 1 82 ? -5.129 -11.867 11.186 1.00 93.75 82 HIS A C 1
ATOM 660 O O . HIS A 1 82 ? -6.061 -11.954 10.385 1.00 93.75 82 HIS A O 1
ATOM 666 N N . ASP A 1 83 ? -5.099 -10.964 12.169 1.00 93.75 83 ASP A N 1
ATOM 667 C CA . ASP A 1 83 ? -6.230 -10.107 12.553 1.00 93.75 83 ASP A CA 1
ATOM 668 C C . ASP A 1 83 ? -6.289 -8.767 11.799 1.00 93.75 83 ASP A C 1
ATOM 670 O O . ASP A 1 83 ? -7.056 -7.870 12.161 1.00 93.75 83 ASP A O 1
ATOM 674 N N . ILE A 1 84 ? -5.469 -8.598 10.758 1.00 98.00 84 ILE A N 1
ATOM 675 C CA . ILE A 1 84 ? -5.438 -7.382 9.942 1.00 98.00 84 ILE A CA 1
ATOM 676 C C . ILE A 1 84 ? -6.427 -7.508 8.786 1.00 98.00 84 ILE A C 1
ATOM 678 O O . ILE A 1 84 ? -6.271 -8.354 7.905 1.00 98.00 84 ILE A O 1
ATOM 682 N N . ASP A 1 85 ? -7.414 -6.614 8.747 1.00 98.12 85 ASP A N 1
AT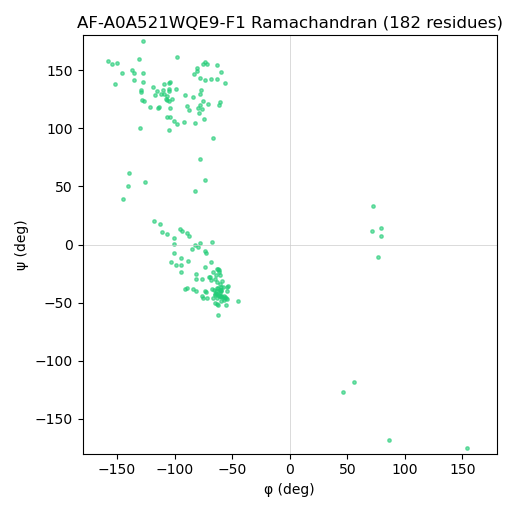OM 683 C CA . ASP A 1 85 ? -8.394 -6.547 7.660 1.00 98.12 85 ASP A CA 1
ATOM 684 C C . ASP A 1 85 ? -7.869 -5.744 6.467 1.00 98.12 85 ASP A C 1
ATOM 686 O O . ASP A 1 85 ? -8.138 -6.075 5.306 1.00 98.12 85 ASP A O 1
ATOM 690 N N . ILE A 1 86 ? -7.143 -4.662 6.765 1.00 98.62 86 ILE A N 1
ATOM 691 C CA . ILE A 1 86 ? -6.705 -3.667 5.788 1.00 98.62 86 ILE A CA 1
ATOM 692 C C . ILE A 1 86 ? -5.205 -3.422 5.917 1.00 98.62 86 ILE A C 1
ATOM 694 O O . ILE A 1 86 ? -4.707 -3.171 7.012 1.00 98.62 86 ILE A O 1
ATOM 698 N N . ILE A 1 87 ? -4.504 -3.412 4.785 1.00 98.62 87 ILE A N 1
ATOM 699 C CA . ILE A 1 87 ? -3.110 -2.974 4.686 1.00 98.62 87 ILE A CA 1
ATOM 700 C C . ILE A 1 87 ? -3.061 -1.703 3.833 1.00 98.62 87 ILE A C 1
ATOM 702 O O . ILE A 1 87 ? -3.444 -1.718 2.663 1.00 98.62 87 ILE A O 1
ATOM 706 N N . ASP A 1 88 ? -2.598 -0.598 4.414 1.00 98.38 88 ASP A N 1
ATOM 707 C CA . ASP A 1 88 ? -2.490 0.698 3.741 1.00 98.38 88 ASP A CA 1
ATOM 708 C C . ASP A 1 88 ? -1.027 1.039 3.426 1.00 98.38 88 ASP A C 1
ATOM 710 O O . ASP A 1 88 ? -0.150 1.040 4.295 1.00 98.38 88 ASP A O 1
ATOM 714 N N . LEU A 1 89 ? -0.778 1.307 2.148 1.00 97.19 89 LEU A N 1
ATOM 715 C CA . LEU A 1 89 ? 0.501 1.645 1.538 1.00 97.19 89 LEU A CA 1
ATOM 716 C C . LEU A 1 89 ? 0.369 2.970 0.769 1.00 97.19 89 LEU A C 1
ATOM 718 O O . LEU A 1 89 ? 0.666 3.055 -0.429 1.00 97.19 89 LEU A O 1
ATOM 722 N N . ASP A 1 90 ? -0.102 4.014 1.453 1.00 92.88 90 ASP A N 1
ATOM 723 C CA . ASP A 1 90 ? -0.124 5.383 0.933 1.00 92.88 90 ASP A CA 1
ATOM 724 C C . ASP A 1 90 ? 1.264 6.038 1.004 1.00 92.88 90 ASP A C 1
ATOM 726 O O . ASP A 1 90 ? 1.547 6.886 1.848 1.00 92.88 90 ASP A O 1
ATOM 730 N N . SER A 1 91 ? 2.162 5.612 0.116 1.00 86.94 91 SER A N 1
ATOM 731 C CA . SER A 1 91 ? 3.521 6.146 0.004 1.00 86.94 91 SER A CA 1
ATOM 732 C C . SER A 1 91 ? 3.666 7.199 -1.097 1.00 86.94 91 SER A C 1
ATOM 734 O O . SER A 1 91 ? 2.897 7.257 -2.054 1.00 86.94 91 SER A O 1
ATOM 736 N N . PHE A 1 92 ? 4.732 8.001 -1.017 1.00 85.38 92 PHE A N 1
ATOM 737 C CA . PHE A 1 92 ? 5.129 8.938 -2.081 1.00 85.38 92 PHE A CA 1
ATOM 738 C C . PHE A 1 92 ? 5.736 8.257 -3.326 1.00 85.38 92 PHE A C 1
ATOM 740 O O . PHE A 1 92 ? 5.986 8.922 -4.330 1.00 85.38 92 PHE A O 1
ATOM 747 N N . GLU A 1 93 ? 5.975 6.948 -3.267 1.00 88.69 93 GLU A N 1
ATOM 748 C CA . GLU A 1 93 ? 6.518 6.113 -4.344 1.00 88.69 93 GLU A CA 1
ATOM 749 C C . GLU A 1 93 ? 5.624 4.890 -4.592 1.00 88.69 93 GLU A C 1
ATOM 751 O O . GLU A 1 93 ? 4.662 4.671 -3.860 1.00 88.69 93 GLU A O 1
ATOM 756 N N . ILE A 1 94 ? 5.943 4.083 -5.609 1.00 93.81 94 ILE A N 1
ATOM 757 C CA . ILE A 1 94 ? 5.268 2.802 -5.861 1.00 93.81 94 ILE A CA 1
ATOM 758 C C . ILE A 1 94 ? 5.791 1.765 -4.840 1.00 93.81 94 ILE A C 1
ATOM 760 O O . ILE A 1 94 ? 6.974 1.413 -4.911 1.00 93.81 94 ILE A O 1
ATOM 764 N N . PRO A 1 95 ? 4.959 1.216 -3.932 1.00 95.56 95 PRO A N 1
ATOM 765 C CA . PRO A 1 95 ? 5.410 0.421 -2.781 1.00 95.56 95 PRO A CA 1
ATOM 766 C C . PRO A 1 95 ? 5.708 -1.048 -3.132 1.00 95.56 95 PRO A C 1
ATOM 768 O O . PRO A 1 95 ? 5.305 -1.978 -2.436 1.00 95.56 95 PRO A O 1
AT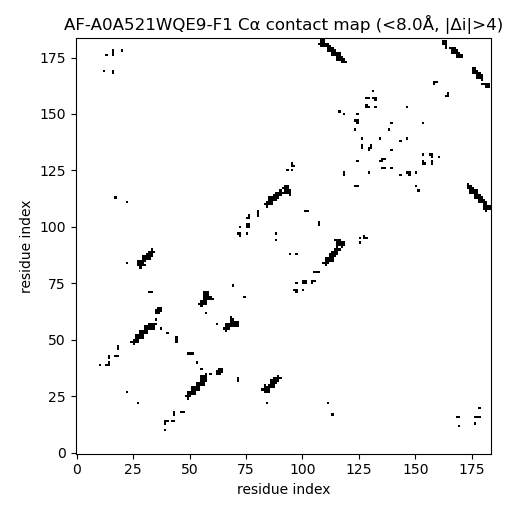OM 771 N N . ILE A 1 96 ? 6.429 -1.283 -4.232 1.00 96.38 96 ILE A N 1
ATOM 772 C CA . ILE A 1 96 ? 6.736 -2.629 -4.745 1.00 96.38 96 ILE A CA 1
ATOM 773 C C . ILE A 1 96 ? 7.502 -3.458 -3.722 1.00 96.38 96 ILE A C 1
ATOM 775 O O . ILE A 1 96 ? 7.217 -4.638 -3.560 1.00 96.38 96 ILE A O 1
ATOM 779 N N . ARG A 1 97 ? 8.439 -2.838 -2.997 1.00 96.12 97 ARG A N 1
ATOM 780 C CA . ARG A 1 97 ? 9.232 -3.538 -1.980 1.00 96.12 97 ARG A CA 1
ATOM 781 C C . ARG A 1 97 ? 8.370 -4.016 -0.819 1.00 96.12 97 ARG A C 1
ATOM 783 O O . ARG A 1 97 ? 8.565 -5.127 -0.350 1.00 96.12 97 ARG A O 1
ATOM 790 N N . GLN A 1 98 ? 7.452 -3.175 -0.351 1.00 97.50 98 GLN A N 1
ATOM 791 C CA . GLN A 1 98 ? 6.556 -3.518 0.747 1.00 97.50 98 GLN A CA 1
ATOM 792 C C . GLN A 1 98 ? 5.604 -4.620 0.316 1.00 97.50 98 GLN A C 1
ATOM 794 O O . GLN A 1 98 ? 5.450 -5.598 1.036 1.00 97.50 98 GLN A O 1
ATOM 799 N N . LEU A 1 99 ? 5.014 -4.486 -0.872 1.00 97.50 99 LEU A N 1
ATOM 800 C CA . LEU A 1 99 ? 4.124 -5.497 -1.414 1.00 97.50 99 LEU A CA 1
ATOM 801 C C . LEU A 1 99 ? 4.834 -6.852 -1.583 1.00 97.50 99 LEU A C 1
ATOM 803 O O . LEU A 1 99 ? 4.322 -7.856 -1.098 1.00 97.50 99 LEU A O 1
ATOM 807 N N . ASP A 1 100 ? 6.028 -6.879 -2.190 1.00 97.00 100 ASP A N 1
ATOM 808 C CA . ASP A 1 100 ? 6.845 -8.097 -2.316 1.00 97.00 100 ASP A CA 1
ATOM 809 C C . ASP A 1 100 ? 7.122 -8.749 -0.968 1.00 97.00 100 ASP A C 1
ATOM 811 O O . ASP A 1 100 ? 6.956 -9.958 -0.826 1.00 97.00 100 ASP A O 1
ATOM 815 N N . GLU A 1 101 ? 7.505 -7.953 0.026 1.00 97.69 101 GLU A N 1
ATOM 816 C CA . GLU A 1 101 ? 7.805 -8.474 1.352 1.00 97.69 101 GLU A CA 1
ATOM 817 C C . GLU A 1 101 ? 6.554 -9.013 2.055 1.00 97.69 101 GLU A C 1
ATOM 819 O O . GLU A 1 101 ? 6.609 -10.058 2.699 1.00 97.69 101 GLU A O 1
ATOM 824 N N . ILE A 1 102 ? 5.408 -8.349 1.882 1.00 97.69 102 ILE A N 1
ATOM 825 C CA . ILE A 1 102 ? 4.124 -8.811 2.409 1.00 97.69 102 ILE A CA 1
ATOM 826 C C . ILE A 1 102 ? 3.740 -10.152 1.778 1.00 97.69 102 ILE A C 1
ATOM 828 O O . ILE A 1 102 ? 3.464 -11.100 2.506 1.00 97.69 102 ILE A O 1
ATOM 832 N N . TRP A 1 103 ? 3.766 -10.263 0.446 1.00 95.75 103 TRP A N 1
ATOM 833 C CA . TRP A 1 103 ? 3.425 -11.511 -0.248 1.00 95.75 103 TRP A CA 1
ATOM 834 C C . TRP A 1 103 ? 4.397 -12.649 0.054 1.00 95.75 103 TRP A C 1
ATOM 836 O O . TRP A 1 103 ? 4.014 -13.813 0.004 1.00 95.75 103 TRP A O 1
ATOM 846 N N . ARG A 1 104 ? 5.662 -12.325 0.335 1.00 95.94 104 ARG A N 1
ATOM 847 C CA . ARG A 1 104 ? 6.690 -13.307 0.682 1.00 95.94 104 ARG A CA 1
ATOM 848 C C . ARG A 1 104 ? 6.501 -13.864 2.091 1.00 95.94 104 ARG A C 1
ATOM 850 O O . ARG A 1 104 ? 6.764 -15.042 2.309 1.00 95.94 104 ARG A O 1
ATOM 857 N N . CYS A 1 105 ? 6.129 -13.012 3.042 1.00 96.25 105 CYS A N 1
ATOM 858 C CA . CYS A 1 105 ? 6.096 -13.369 4.459 1.00 96.25 105 CYS A CA 1
ATOM 859 C C . CYS A 1 105 ? 4.724 -13.846 4.940 1.00 96.25 105 CYS A C 1
ATOM 861 O O . CYS A 1 105 ? 4.671 -14.545 5.948 1.00 96.25 105 CYS A O 1
ATOM 863 N N . HIS A 1 106 ? 3.636 -13.471 4.258 1.00 97.00 106 HIS A N 1
ATOM 864 C CA . HIS A 1 106 ? 2.292 -13.567 4.827 1.00 97.00 106 HIS A CA 1
ATOM 865 C C . HIS A 1 106 ? 1.252 -14.137 3.877 1.00 97.00 106 HIS A C 1
ATOM 867 O O . HIS A 1 106 ? 1.241 -13.851 2.680 1.00 97.00 106 HIS A O 1
ATOM 873 N N . ASP A 1 107 ? 0.288 -14.849 4.461 1.00 94.69 107 ASP A N 1
ATOM 874 C CA . ASP A 1 107 ? -0.980 -15.136 3.805 1.00 94.69 107 ASP A CA 1
ATOM 875 C C . ASP A 1 107 ? -1.908 -13.916 3.886 1.00 94.69 107 ASP A C 1
ATOM 877 O O . ASP A 1 107 ? -2.374 -13.492 4.953 1.00 94.69 107 ASP A O 1
ATOM 881 N N . VAL A 1 108 ? -2.173 -13.333 2.721 1.00 95.88 108 VAL A N 1
ATOM 882 C CA . VAL A 1 108 ? -2.948 -12.097 2.595 1.00 95.88 108 VAL A CA 1
ATOM 883 C C . VAL A 1 108 ? -4.313 -12.285 1.956 1.00 95.88 108 VAL A C 1
ATOM 885 O O . VAL A 1 108 ? -4.984 -11.302 1.643 1.00 95.88 108 VAL A O 1
ATOM 888 N N . ARG A 1 109 ? -4.750 -13.534 1.786 1.00 94.69 109 ARG A N 1
ATOM 889 C CA . ARG A 1 109 ? -6.078 -13.857 1.265 1.00 94.69 109 ARG A CA 1
ATOM 890 C C . ARG A 1 109 ? -7.173 -13.208 2.111 1.00 94.69 109 ARG A C 1
ATOM 892 O O . ARG A 1 109 ? -7.071 -13.102 3.334 1.00 94.69 109 ARG A O 1
ATOM 899 N N . GLY A 1 110 ? -8.189 -12.682 1.436 1.00 93.81 110 GLY A N 1
ATOM 900 C CA . GLY A 1 110 ? -9.307 -11.969 2.051 1.00 93.81 110 GLY A CA 1
ATOM 901 C C . GLY A 1 110 ? -9.020 -10.534 2.504 1.00 93.81 110 GLY A C 1
ATOM 902 O O . GLY A 1 110 ? -9.979 -9.811 2.792 1.00 93.81 110 GLY A O 1
ATOM 903 N N . LYS A 1 111 ? -7.756 -10.088 2.527 1.00 96.69 111 LYS A N 1
ATOM 904 C CA . LYS A 1 111 ? -7.378 -8.737 2.971 1.00 96.69 111 LYS A CA 1
ATOM 905 C C . LYS A 1 111 ? -7.600 -7.689 1.887 1.00 96.69 111 LYS A C 1
ATOM 907 O O . LYS A 1 111 ? -7.483 -7.967 0.688 1.00 96.69 111 LYS A O 1
ATOM 912 N N . ILE A 1 112 ? -7.902 -6.471 2.326 1.00 98.00 112 ILE A N 1
ATOM 913 C CA . ILE A 1 112 ? -8.049 -5.296 1.464 1.00 98.00 112 ILE A CA 1
ATOM 914 C C . ILE A 1 112 ? -6.757 -4.485 1.517 1.00 98.00 112 ILE A C 1
ATOM 916 O O . ILE A 1 112 ? -6.222 -4.210 2.588 1.00 98.00 112 ILE A O 1
ATOM 920 N N . PHE A 1 113 ? -6.268 -4.076 0.356 1.00 98.56 113 PHE A N 1
ATOM 921 C CA . PHE A 1 113 ? -5.105 -3.210 0.232 1.00 98.56 113 PHE A CA 1
ATOM 922 C C . PHE A 1 113 ? -5.541 -1.833 -0.242 1.00 98.56 113 PHE A C 1
ATOM 924 O O . PHE A 1 113 ? -6.349 -1.726 -1.165 1.00 98.56 113 PHE A O 1
ATOM 931 N N . PHE A 1 114 ? -4.962 -0.789 0.340 1.00 98.38 114 PHE A N 1
ATOM 932 C CA . PHE A 1 114 ? -4.910 0.540 -0.260 1.00 98.38 114 PHE A CA 1
ATOM 933 C C . PHE A 1 114 ? -3.474 0.813 -0.672 1.00 98.38 114 PHE A C 1
ATOM 935 O O . PHE A 1 114 ? -2.549 0.599 0.104 1.00 98.38 114 PHE A O 1
ATOM 942 N N . VAL A 1 115 ? -3.277 1.239 -1.914 1.00 97.50 115 VAL A N 1
ATOM 943 C CA . VAL A 1 115 ? -1.950 1.447 -2.487 1.00 97.50 115 VAL A CA 1
ATOM 944 C C . VAL A 1 115 ? -1.940 2.765 -3.234 1.00 97.50 115 VAL A C 1
ATOM 946 O O . VAL A 1 115 ? -2.902 3.115 -3.918 1.00 97.50 115 VAL A O 1
ATOM 949 N N . THR A 1 116 ? -0.825 3.475 -3.137 1.00 95.00 116 THR A N 1
ATOM 950 C CA . THR A 1 116 ? -0.553 4.643 -3.966 1.00 95.00 116 THR A CA 1
ATOM 951 C C . THR A 1 116 ? 0.477 4.278 -5.033 1.00 95.00 116 THR A C 1
ATOM 953 O O . THR A 1 116 ? 1.571 3.811 -4.735 1.00 95.00 116 THR A O 1
ATOM 956 N N . PHE A 1 117 ? 0.137 4.482 -6.304 1.00 94.75 117 PHE A N 1
ATOM 957 C CA . PHE 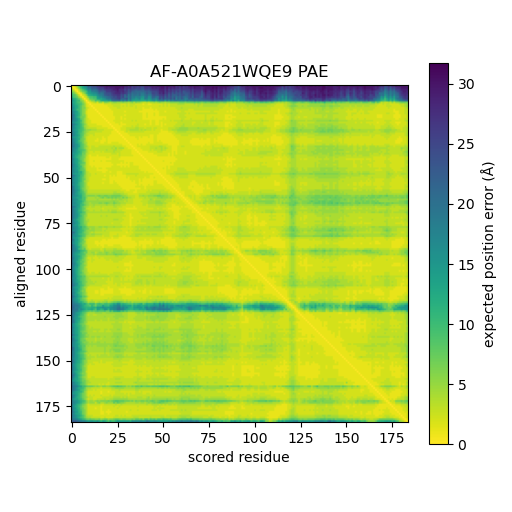A 1 117 ? 1.081 4.435 -7.417 1.00 94.75 117 PHE A CA 1
ATOM 958 C C . PHE A 1 117 ? 1.375 5.874 -7.838 1.00 94.75 117 PHE A C 1
ATOM 960 O O . PHE A 1 117 ? 0.523 6.565 -8.398 1.00 94.75 117 PHE A O 1
ATOM 967 N N . ILE A 1 118 ? 2.592 6.340 -7.566 1.00 91.38 118 ILE A N 1
ATOM 968 C CA . ILE A 1 118 ? 3.075 7.642 -8.026 1.00 91.38 118 ILE A CA 1
ATOM 969 C C . ILE A 1 118 ? 4.327 7.414 -8.856 1.00 91.38 118 ILE A C 1
ATOM 971 O O . ILE A 1 118 ? 5.345 6.944 -8.353 1.00 91.38 118 ILE A O 1
ATOM 975 N N . GLN A 1 119 ? 4.254 7.802 -10.125 1.00 87.50 119 GLN A N 1
ATOM 976 C CA . GLN A 1 119 ? 5.414 7.858 -11.000 1.00 87.50 119 GLN A CA 1
ATOM 977 C C . GLN A 1 119 ? 5.803 9.321 -11.217 1.00 87.50 119 GLN A C 1
ATOM 979 O O . GLN A 1 119 ? 5.083 10.082 -11.871 1.00 87.50 119 GLN A O 1
ATOM 984 N N . SER A 1 120 ? 6.939 9.734 -10.654 1.00 75.81 120 SER A N 1
ATOM 985 C CA . SER A 1 120 ? 7.466 11.079 -10.888 1.00 75.81 120 SER A CA 1
ATOM 986 C C . SER A 1 120 ? 8.007 11.212 -12.317 1.00 75.81 120 SER A C 1
ATOM 988 O O . SER A 1 120 ? 8.375 10.228 -12.954 1.00 75.81 120 SER A O 1
ATOM 990 N N . ILE A 1 121 ? 8.048 12.441 -12.845 1.00 63.72 121 ILE A N 1
ATOM 991 C CA . ILE A 1 121 ? 8.481 12.726 -14.229 1.00 63.72 121 ILE A CA 1
ATOM 992 C C . ILE A 1 121 ? 9.907 12.217 -14.494 1.00 63.72 121 ILE A C 1
ATOM 994 O O . ILE A 1 121 ? 10.180 11.707 -15.576 1.00 63.72 121 ILE A O 1
ATOM 998 N N . TYR A 1 122 ? 10.776 12.310 -13.486 1.00 66.50 122 TYR A N 1
ATOM 999 C CA . TYR A 1 122 ? 12.165 11.843 -13.528 1.0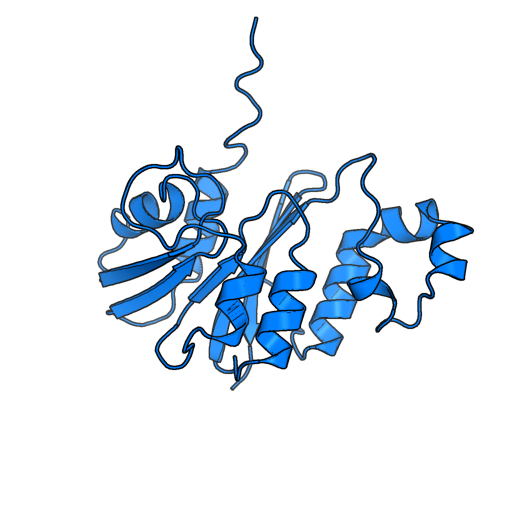0 66.50 122 TYR A CA 1
ATOM 1000 C C . TYR A 1 122 ? 12.368 10.484 -12.836 1.00 66.50 122 TYR A C 1
ATOM 1002 O O . TYR A 1 122 ? 13.488 9.986 -12.763 1.00 66.50 122 TYR A O 1
ATOM 1010 N N . GLY A 1 123 ? 11.301 9.892 -12.296 1.00 74.38 123 GLY A N 1
ATOM 1011 C CA . GLY A 1 123 ? 11.349 8.628 -11.575 1.00 74.38 123 GLY A CA 1
ATOM 1012 C C . GLY A 1 123 ? 11.285 7.447 -12.528 1.00 74.38 123 GLY A C 1
ATOM 1013 O O . GLY A 1 123 ? 10.370 7.339 -13.347 1.00 74.38 123 GLY A O 1
ATOM 1014 N N . GLY A 1 124 ? 12.251 6.543 -12.397 1.00 87.56 124 GLY A N 1
ATOM 1015 C CA . GLY A 1 124 ? 12.203 5.255 -13.069 1.00 87.56 124 GLY A CA 1
ATOM 1016 C C . GLY A 1 124 ? 11.221 4.291 -12.407 1.00 87.56 124 GLY A C 1
ATOM 1017 O O . GLY A 1 124 ? 10.948 4.388 -11.210 1.00 87.56 124 GLY A O 1
ATOM 1018 N N . LEU A 1 125 ? 10.720 3.328 -13.177 1.00 93.00 125 LEU A N 1
ATOM 1019 C CA . LEU A 1 125 ? 9.934 2.233 -12.618 1.00 93.00 125 LEU A CA 1
ATOM 1020 C C . LEU A 1 125 ? 10.810 1.302 -11.761 1.00 93.00 125 LEU A C 1
ATOM 1022 O O . LEU A 1 125 ? 11.958 1.026 -12.128 1.00 93.00 125 LEU A O 1
ATOM 1026 N N . PRO A 1 126 ? 10.292 0.772 -10.636 1.00 93.50 126 PRO A N 1
ATOM 1027 C CA . PRO A 1 126 ? 11.025 -0.191 -9.829 1.00 93.50 126 PRO A CA 1
ATOM 1028 C C . PRO A 1 126 ? 11.325 -1.451 -10.640 1.00 93.50 126 PRO A C 1
ATOM 1030 O O . PRO A 1 126 ? 10.408 -2.149 -11.064 1.00 93.50 126 PRO A O 1
ATOM 1033 N N . ILE A 1 127 ? 12.605 -1.790 -10.807 1.00 93.94 127 ILE A N 1
ATOM 1034 C CA . ILE A 1 127 ? 12.999 -2.953 -11.617 1.00 93.94 127 ILE A CA 1
ATOM 1035 C C . ILE A 1 127 ? 12.389 -4.270 -11.107 1.00 93.94 127 ILE A C 1
ATOM 1037 O O . ILE A 1 127 ? 12.015 -5.121 -11.903 1.00 93.94 127 ILE A O 1
ATOM 1041 N N . ARG A 1 128 ? 12.168 -4.381 -9.790 1.00 94.31 128 ARG A N 1
ATOM 1042 C CA . ARG A 1 128 ? 11.511 -5.531 -9.139 1.00 94.31 128 ARG A CA 1
ATOM 1043 C C . ARG A 1 128 ? 10.074 -5.766 -9.610 1.00 94.31 128 ARG A C 1
ATOM 1045 O O . ARG A 1 128 ? 9.601 -6.890 -9.580 1.00 94.31 128 ARG A O 1
ATOM 1052 N N . MET A 1 129 ? 9.395 -4.717 -10.074 1.00 95.75 129 MET A N 1
ATOM 1053 C CA . MET A 1 129 ? 8.070 -4.824 -10.689 1.00 95.75 129 MET A CA 1
ATOM 1054 C C . MET A 1 129 ? 8.150 -5.360 -12.122 1.00 95.75 129 MET A C 1
ATOM 1056 O O . MET A 1 129 ? 7.209 -5.974 -12.611 1.00 95.75 129 MET A O 1
ATOM 1060 N N . LEU A 1 130 ? 9.258 -5.082 -12.811 1.00 96.88 130 LEU A N 1
ATOM 1061 C CA . LEU A 1 130 ? 9.443 -5.325 -14.239 1.00 96.88 130 LEU A CA 1
ATOM 1062 C C . LEU A 1 130 ? 10.032 -6.708 -14.533 1.00 96.88 130 LEU A C 1
ATOM 1064 O O . LEU A 1 130 ? 9.619 -7.353 -15.493 1.00 96.88 130 LEU A O 1
ATOM 1068 N N . GLU A 1 131 ? 10.963 -7.181 -13.705 1.00 97.00 131 GLU A N 1
ATOM 1069 C CA . GLU A 1 131 ? 11.624 -8.480 -13.886 1.00 97.00 131 GLU A CA 1
ATOM 1070 C C . GLU A 1 131 ? 10.635 -9.658 -13.949 1.00 97.00 131 GLU A C 1
ATOM 1072 O O . GLU A 1 131 ? 10.753 -10.459 -14.879 1.00 97.00 131 GLU A O 1
ATOM 1077 N N . PRO A 1 132 ? 9.602 -9.745 -13.082 1.00 96.94 132 PRO A N 1
ATOM 1078 C CA . PRO A 1 132 ? 8.581 -10.791 -13.184 1.00 96.94 132 PRO A CA 1
ATOM 1079 C C . PRO A 1 132 ? 7.766 -10.742 -14.484 1.00 96.94 132 PRO A C 1
ATOM 1081 O O . PRO A 1 132 ? 7.188 -11.746 -14.882 1.00 96.94 132 PRO A O 1
ATOM 1084 N N . LEU A 1 133 ? 7.729 -9.589 -15.160 1.00 97.50 133 LEU A N 1
ATOM 1085 C CA . LEU A 1 133 ? 7.058 -9.396 -16.45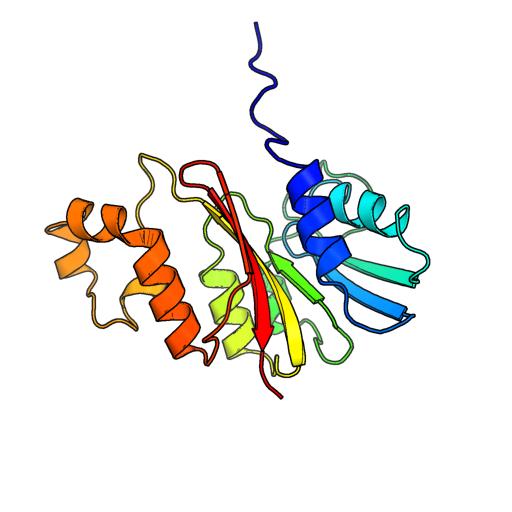0 1.00 97.50 133 LEU A CA 1
ATOM 1086 C C . LEU A 1 133 ? 7.966 -9.741 -17.644 1.00 97.50 133 LEU A C 1
ATOM 1088 O O . LEU A 1 133 ? 7.613 -9.454 -18.786 1.00 97.50 133 LEU A O 1
ATOM 1092 N N . GLY A 1 134 ? 9.157 -10.299 -17.399 1.00 97.56 134 GLY A N 1
ATOM 1093 C CA . GLY A 1 134 ? 10.149 -10.614 -18.430 1.00 97.56 134 GLY A CA 1
ATOM 1094 C C . GLY A 1 134 ? 10.971 -9.410 -18.904 1.00 97.56 134 GLY A C 1
ATOM 1095 O O . GLY A 1 134 ? 11.745 -9.524 -19.854 1.00 97.56 134 GLY A O 1
ATOM 1096 N N . ILE A 1 135 ? 10.840 -8.249 -18.256 1.00 97.56 135 ILE A N 1
ATOM 1097 C CA . ILE A 1 135 ? 11.589 -7.039 -18.610 1.00 97.56 135 ILE A CA 1
ATOM 1098 C C . ILE A 1 135 ? 12.869 -6.994 -17.778 1.00 97.56 135 ILE A C 1
ATOM 1100 O O . ILE A 1 135 ? 12.862 -6.678 -16.589 1.00 97.56 135 ILE A O 1
ATOM 1104 N N . THR A 1 136 ? 13.998 -7.293 -18.418 1.00 97.25 136 THR A N 1
ATOM 1105 C CA . THR A 1 136 ? 15.300 -7.299 -17.740 1.00 97.25 136 THR A CA 1
ATOM 1106 C C . THR A 1 136 ? 15.808 -5.886 -17.453 1.00 97.25 136 THR A C 1
ATOM 1108 O O . THR A 1 136 ? 15.509 -4.929 -18.173 1.00 97.25 136 THR A O 1
ATOM 1111 N N . LYS A 1 137 ? 16.697 -5.757 -16.459 1.00 96.38 137 LYS A N 1
ATOM 1112 C CA . LYS A 1 137 ? 17.420 -4.503 -16.181 1.00 96.38 137 LYS A CA 1
ATOM 1113 C C . LYS A 1 137 ? 18.165 -3.964 -17.404 1.00 96.38 137 LYS A C 1
ATOM 1115 O O . LYS A 1 137 ? 18.198 -2.754 -17.610 1.00 96.38 137 LYS A O 1
ATOM 1120 N N . LYS A 1 138 ? 18.732 -4.850 -18.234 1.00 97.69 138 LYS A N 1
ATOM 1121 C CA . LYS A 1 138 ? 19.403 -4.469 -19.484 1.00 97.69 138 LYS A CA 1
ATOM 1122 C C . LYS A 1 138 ? 18.416 -3.811 -20.449 1.00 97.69 138 LYS A C 1
ATOM 1124 O O . LYS A 1 138 ? 18.675 -2.696 -20.878 1.00 97.69 138 LYS A O 1
ATOM 1129 N N . MET A 1 139 ? 17.275 -4.454 -20.716 1.00 97.31 139 MET A N 1
ATOM 1130 C CA . MET A 1 139 ? 16.227 -3.896 -21.583 1.00 97.31 139 MET A CA 1
ATOM 1131 C C . MET A 1 139 ? 15.751 -2.534 -21.074 1.00 97.31 139 MET A C 1
ATOM 1133 O O . MET A 1 139 ? 15.705 -1.574 -21.842 1.00 97.31 139 MET A O 1
ATOM 1137 N N . TYR A 1 140 ? 15.453 -2.440 -19.773 1.00 96.19 140 TYR A N 1
ATOM 1138 C CA . TYR A 1 140 ? 14.997 -1.201 -19.150 1.00 96.19 140 TYR A CA 1
ATOM 1139 C C . TYR A 1 140 ? 16.019 -0.067 -19.288 1.00 96.19 140 TYR A C 1
ATOM 1141 O O . TYR A 1 140 ? 15.650 1.038 -19.669 1.00 96.19 140 TYR A O 1
ATOM 1149 N N . ASN A 1 141 ? 17.303 -0.341 -19.050 1.00 95.31 141 ASN A N 1
ATOM 1150 C CA . ASN A 1 141 ? 18.359 0.664 -19.174 1.00 95.31 141 ASN A CA 1
ATOM 1151 C C . ASN A 1 141 ? 18.616 1.093 -20.627 1.00 95.31 141 ASN A C 1
ATOM 1153 O O . ASN A 1 141 ? 19.059 2.216 -20.847 1.00 95.31 141 ASN A O 1
ATOM 1157 N N . THR A 1 142 ? 18.352 0.228 -21.611 1.00 97.25 142 THR A N 1
ATOM 1158 C CA . THR A 1 142 ? 18.513 0.565 -23.033 1.00 97.25 142 THR A CA 1
ATOM 1159 C C . THR A 1 142 ? 17.428 1.528 -23.521 1.00 97.25 142 THR A C 1
ATOM 1161 O O . THR A 1 142 ? 17.735 2.451 -24.269 1.00 97.25 142 THR A O 1
ATOM 1164 N N . ILE A 1 143 ? 16.170 1.340 -23.105 1.00 95.38 143 ILE A N 1
ATOM 1165 C CA . ILE A 1 143 ? 15.020 2.143 -23.569 1.00 95.38 143 ILE A CA 1
ATOM 1166 C C . ILE A 1 143 ? 14.041 2.484 -22.426 1.00 95.38 143 ILE A C 1
ATOM 1168 O O . ILE A 1 143 ? 12.866 2.109 -22.469 1.00 95.38 143 ILE A O 1
ATOM 1172 N N . PRO A 1 144 ? 14.477 3.225 -21.390 1.00 93.38 144 PRO A N 1
ATOM 1173 C CA . PRO A 1 144 ? 13.675 3.453 -20.183 1.00 93.38 144 PRO A CA 1
ATOM 1174 C C . PRO A 1 144 ? 12.377 4.216 -20.466 1.00 93.38 144 PRO A C 1
ATOM 1176 O O . PRO A 1 144 ? 11.357 3.971 -19.824 1.00 93.38 144 PRO A O 1
ATOM 1179 N N . THR A 1 145 ? 12.381 5.108 -21.458 1.00 93.31 145 THR A N 1
ATOM 1180 C CA . THR A 1 145 ? 11.210 5.894 -21.873 1.00 93.31 145 THR A CA 1
ATOM 1181 C C . THR A 1 145 ? 10.048 5.016 -22.336 1.00 93.31 145 THR A C 1
ATOM 1183 O O . THR A 1 145 ? 8.905 5.291 -21.971 1.00 93.31 145 THR A O 1
ATOM 1186 N N . LEU A 1 146 ? 10.321 3.924 -23.063 1.00 93.69 146 LEU A N 1
ATOM 1187 C CA . LEU A 1 146 ? 9.292 2.986 -23.521 1.00 93.69 146 LEU A CA 1
ATOM 1188 C C . LEU A 1 146 ? 8.536 2.366 -22.338 1.00 93.69 146 LEU A C 1
ATOM 1190 O O . LEU A 1 146 ? 7.308 2.279 -22.364 1.00 93.69 146 LEU A O 1
ATOM 1194 N N . PHE A 1 147 ? 9.267 1.952 -21.302 1.00 94.56 147 PHE A N 1
ATOM 1195 C CA . PHE A 1 147 ? 8.687 1.319 -20.119 1.00 94.56 147 PHE A CA 1
ATOM 1196 C C . PHE A 1 147 ? 8.020 2.340 -19.203 1.00 94.56 147 PHE A C 1
ATOM 1198 O O . PHE A 1 147 ? 6.884 2.132 -18.783 1.00 94.56 147 PHE A O 1
ATOM 1205 N N . ASN A 1 148 ? 8.672 3.477 -18.955 1.00 92.81 148 ASN A N 1
ATOM 1206 C CA . ASN A 1 148 ? 8.139 4.538 -18.102 1.00 92.81 148 ASN A CA 1
ATOM 1207 C C . ASN A 1 148 ? 6.816 5.101 -18.643 1.00 92.81 148 ASN A C 1
ATOM 1209 O O . ASN A 1 148 ? 5.926 5.411 -17.856 1.00 92.81 148 ASN A O 1
ATOM 1213 N N . ASN A 1 149 ? 6.626 5.164 -19.962 1.00 91.69 149 ASN A N 1
ATOM 1214 C CA . ASN A 1 149 ? 5.349 5.583 -20.550 1.00 91.69 149 ASN A CA 1
ATOM 1215 C C . ASN A 1 149 ? 4.206 4.574 -20.330 1.00 91.69 149 ASN A C 1
ATOM 1217 O O . ASN A 1 149 ? 3.041 4.925 -20.503 1.00 91.69 149 ASN A O 1
ATOM 1221 N N . LYS A 1 150 ? 4.524 3.336 -19.932 1.00 94.00 150 LYS A N 1
ATOM 1222 C CA . LYS A 1 150 ? 3.571 2.247 -19.677 1.00 94.00 150 LYS A CA 1
ATOM 1223 C C . LYS A 1 150 ? 3.497 1.850 -18.198 1.00 94.00 150 LYS A C 1
ATOM 1225 O O . LYS A 1 150 ? 3.025 0.762 -17.878 1.00 94.00 150 LYS A O 1
ATOM 1230 N N . GLY A 1 151 ? 3.973 2.704 -17.289 1.00 93.94 151 GLY A N 1
ATOM 1231 C CA . GLY A 1 151 ? 4.155 2.358 -15.877 1.00 93.94 151 GLY A CA 1
ATOM 1232 C C . GLY A 1 151 ? 2.911 1.809 -15.187 1.00 93.94 151 GLY A C 1
ATOM 1233 O O . GLY A 1 151 ? 2.979 0.760 -14.551 1.00 93.94 151 GLY A O 1
ATOM 1234 N N . TRP A 1 152 ? 1.762 2.464 -15.367 1.00 95.25 152 TRP A N 1
ATOM 1235 C CA . TRP A 1 152 ? 0.501 2.001 -14.784 1.00 95.25 152 TRP A CA 1
ATOM 1236 C C . TRP A 1 152 ? 0.046 0.656 -15.365 1.00 95.25 152 TRP A C 1
ATOM 1238 O O . TRP A 1 152 ? -0.380 -0.232 -14.628 1.00 95.25 152 TRP A O 1
ATOM 1248 N N . GLN A 1 153 ? 0.161 0.468 -16.683 1.00 95.94 153 GLN A N 1
ATOM 1249 C CA . GLN A 1 153 ? -0.186 -0.796 -17.336 1.00 95.94 153 GLN A CA 1
ATOM 1250 C C . GLN A 1 153 ? 0.710 -1.938 -16.845 1.00 95.94 153 GLN A C 1
ATOM 1252 O O . GLN A 1 153 ? 0.209 -3.022 -16.556 1.00 95.94 153 GLN A O 1
ATOM 1257 N N . LEU A 1 154 ? 2.012 -1.680 -16.705 1.00 96.94 154 LEU A N 1
ATOM 1258 C CA . LEU A 1 154 ? 2.980 -2.644 -16.184 1.00 96.94 154 LEU A CA 1
ATOM 1259 C C . LEU A 1 154 ? 2.705 -2.973 -14.714 1.00 96.94 154 LEU A C 1
ATOM 1261 O O . LEU A 1 154 ? 2.754 -4.136 -14.336 1.00 96.94 154 LEU A O 1
ATOM 1265 N N . PHE A 1 155 ? 2.327 -1.988 -13.898 1.00 97.06 155 PHE A N 1
ATOM 1266 C CA . PHE A 1 155 ? 1.928 -2.245 -12.517 1.00 97.06 155 PHE A CA 1
ATOM 1267 C C . PHE A 1 155 ? 0.658 -3.095 -12.416 1.00 97.06 155 PHE A C 1
ATOM 1269 O O . PHE A 1 155 ? 0.614 -4.031 -11.625 1.00 97.06 155 PHE A O 1
ATOM 1276 N N . LYS A 1 156 ? -0.358 -2.851 -13.252 1.00 97.44 156 LYS A N 1
ATOM 1277 C CA . LYS A 1 156 ? -1.533 -3.736 -13.307 1.00 97.44 156 LYS A CA 1
ATOM 1278 C C . LYS A 1 156 ? -1.160 -5.155 -13.733 1.00 97.44 156 LYS A C 1
ATOM 1280 O O . LYS A 1 156 ? -1.626 -6.103 -13.117 1.00 97.44 156 LYS A O 1
ATOM 1285 N N . ALA A 1 157 ? -0.301 -5.308 -14.742 1.00 97.75 157 ALA A N 1
ATOM 1286 C CA . ALA A 1 157 ? 0.185 -6.624 -15.158 1.00 97.75 157 ALA A CA 1
ATOM 1287 C C . ALA A 1 157 ? 0.937 -7.334 -14.020 1.00 97.75 157 ALA A C 1
ATOM 1289 O O . ALA A 1 157 ? 0.750 -8.525 -13.795 1.00 97.75 157 ALA A O 1
ATOM 1290 N N . TYR A 1 158 ? 1.726 -6.587 -13.250 1.00 97.69 158 TYR A N 1
ATOM 1291 C CA . TYR A 1 158 ? 2.386 -7.091 -12.053 1.00 97.69 158 TYR A CA 1
ATOM 1292 C C . TYR A 1 158 ? 1.391 -7.566 -10.984 1.00 97.69 158 TYR A C 1
ATOM 1294 O O . TYR A 1 158 ? 1.568 -8.648 -10.432 1.00 97.69 158 TYR A O 1
ATOM 1302 N N . LEU A 1 159 ? 0.321 -6.810 -10.723 1.00 97.19 159 LEU A N 1
ATOM 1303 C CA . LEU A 1 159 ? -0.739 -7.226 -9.797 1.00 97.19 159 LEU A CA 1
ATOM 1304 C C . LEU A 1 159 ? -1.458 -8.498 -10.278 1.00 97.19 159 LEU A C 1
ATOM 1306 O O . LEU A 1 159 ? -1.725 -9.386 -9.468 1.00 97.19 159 LEU A O 1
ATOM 1310 N N . VAL A 1 160 ? -1.680 -8.647 -11.587 1.00 96.81 160 VAL A N 1
ATOM 1311 C CA . VAL A 1 160 ? -2.255 -9.872 -12.173 1.00 96.81 160 VAL A CA 1
ATOM 1312 C C . VAL A 1 160 ? -1.380 -11.094 -11.884 1.00 96.81 160 VAL A C 1
ATOM 1314 O O . VAL A 1 160 ? -1.913 -12.135 -11.506 1.00 96.81 160 VAL A O 1
ATOM 1317 N N . LEU A 1 161 ? -0.046 -10.971 -11.955 1.00 95.31 161 LEU A N 1
ATOM 1318 C CA . LEU A 1 161 ? 0.871 -12.057 -11.565 1.00 95.31 161 LEU A CA 1
ATOM 1319 C C . LEU A 1 161 ? 0.741 -12.462 -10.089 1.00 95.31 161 LEU A C 1
ATOM 1321 O O . LEU A 1 161 ? 1.123 -13.568 -9.718 1.00 95.31 161 LEU A O 1
ATOM 1325 N N . LYS A 1 162 ? 0.209 -11.577 -9.242 1.00 94.38 162 LYS A N 1
ATOM 1326 C CA . LYS A 1 162 ? -0.070 -11.834 -7.823 1.00 94.38 162 LYS A CA 1
ATOM 1327 C C . LYS A 1 162 ? -1.523 -12.269 -7.579 1.00 94.38 162 LYS A C 1
ATOM 1329 O O . LYS A 1 162 ? -1.974 -12.273 -6.438 1.00 94.38 162 LYS A O 1
ATOM 1334 N N . GLY A 1 163 ? -2.265 -12.619 -8.634 1.00 93.88 163 GLY A N 1
ATOM 1335 C CA . GLY A 1 163 ? -3.658 -13.070 -8.554 1.00 93.88 163 GLY A CA 1
ATOM 1336 C C . GLY A 1 163 ? -4.686 -11.944 -8.400 1.00 93.88 163 GLY A C 1
ATOM 1337 O O . GLY A 1 163 ? -5.836 -12.213 -8.055 1.00 93.88 163 GLY A O 1
ATOM 1338 N N . ILE A 1 164 ? -4.292 -10.690 -8.642 1.00 96.44 164 ILE A N 1
ATOM 1339 C CA . ILE A 1 164 ? -5.154 -9.511 -8.514 1.00 96.44 164 ILE A CA 1
ATOM 1340 C C . ILE A 1 164 ? -5.540 -9.039 -9.919 1.00 96.44 164 ILE A C 1
ATOM 1342 O O . ILE A 1 164 ? -4.784 -8.344 -10.595 1.00 96.44 164 ILE A O 1
ATOM 1346 N N . ASP A 1 165 ? -6.731 -9.422 -10.363 1.00 92.00 165 ASP A N 1
ATOM 1347 C CA . ASP A 1 165 ? -7.275 -9.090 -11.685 1.00 92.00 165 ASP A CA 1
ATOM 1348 C C . ASP A 1 165 ? -8.158 -7.834 -11.687 1.00 92.00 165 ASP A C 1
ATOM 1350 O O . ASP A 1 165 ? -8.398 -7.242 -12.744 1.00 92.00 165 ASP A O 1
ATOM 1354 N N . HIS A 1 166 ? -8.628 -7.393 -10.517 1.00 94.12 166 HIS A N 1
ATOM 1355 C CA . HIS A 1 166 ? -9.514 -6.241 -10.370 1.00 94.12 166 HIS A CA 1
ATOM 1356 C C . HIS A 1 166 ? -8.979 -5.244 -9.340 1.00 94.12 166 HIS A C 1
ATOM 1358 O O . HIS A 1 166 ? -8.749 -5.572 -8.177 1.00 94.12 166 HIS A O 1
ATOM 1364 N N . VAL A 1 167 ? -8.827 -3.993 -9.778 1.00 97.00 167 VAL A N 1
ATOM 1365 C CA . VAL A 1 167 ? -8.441 -2.852 -8.940 1.00 97.00 167 VAL A CA 1
ATOM 1366 C C . VAL A 1 167 ? -9.447 -1.724 -9.142 1.00 97.00 167 VAL A C 1
ATOM 1368 O O . VAL A 1 167 ? -9.874 -1.464 -10.269 1.00 97.00 167 VAL A O 1
ATOM 1371 N N . LYS A 1 168 ? -9.815 -1.033 -8.065 1.00 97.56 168 LYS A N 1
ATOM 1372 C CA . LYS A 1 168 ? -10.583 0.220 -8.120 1.00 97.56 168 LYS A CA 1
ATOM 1373 C C . LYS A 1 168 ? -9.630 1.368 -7.840 1.00 97.56 168 LYS A C 1
ATOM 1375 O O . LYS A 1 168 ? -8.753 1.211 -6.995 1.00 97.56 168 LYS A O 1
ATOM 1380 N N . TYR A 1 169 ? -9.749 2.486 -8.548 1.00 96.69 169 TYR A N 1
ATOM 1381 C CA . TYR A 1 169 ? -8.797 3.581 -8.384 1.00 96.69 169 TYR A CA 1
ATOM 1382 C C . TYR A 1 169 ? -9.364 4.949 -8.747 1.00 96.69 169 TYR A C 1
ATOM 1384 O O . TYR A 1 169 ? -10.245 5.069 -9.595 1.00 96.69 169 TYR A O 1
ATOM 1392 N N . TYR A 1 170 ? -8.763 5.977 -8.155 1.00 94.81 170 TYR A N 1
ATOM 1393 C CA . TYR A 1 170 ? -8.823 7.352 -8.631 1.00 94.81 170 TYR A CA 1
ATOM 1394 C C . TYR A 1 170 ? -7.503 7.725 -9.294 1.00 94.81 170 TYR A C 1
ATOM 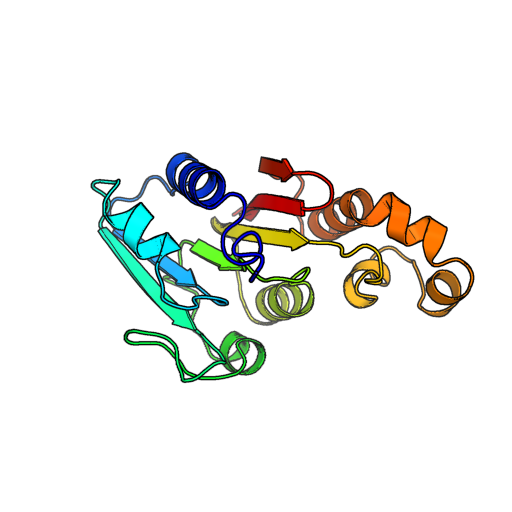1396 O O . TYR A 1 170 ? -6.430 7.368 -8.804 1.00 94.81 170 TYR A O 1
ATOM 1404 N N . GLN A 1 171 ? -7.581 8.442 -10.414 1.00 93.56 171 GLN A N 1
ATOM 1405 C CA . GLN A 1 171 ? -6.420 8.896 -11.170 1.00 93.56 171 GLN A CA 1
ATOM 1406 C C . GLN A 1 171 ? -6.357 10.422 -11.188 1.00 93.56 171 GLN A C 1
ATOM 1408 O O . GLN A 1 171 ? -7.297 11.087 -11.613 1.00 93.56 171 GLN A O 1
ATOM 1413 N N . PHE A 1 172 ? -5.194 10.956 -10.827 1.00 90.06 172 PHE A N 1
ATOM 1414 C CA . PHE A 1 172 ? -4.877 12.377 -10.907 1.00 90.06 172 PHE A CA 1
ATOM 1415 C C . PHE A 1 172 ? -3.533 12.542 -11.612 1.00 90.06 172 PHE A C 1
ATOM 1417 O O . PHE A 1 172 ? -2.466 12.348 -11.022 1.00 90.06 172 PHE A O 1
ATOM 1424 N N . SER A 1 173 ? -3.571 12.875 -12.905 1.00 87.25 173 SER A N 1
ATOM 1425 C CA . SER A 1 173 ? -2.377 12.900 -13.759 1.00 87.25 173 SER A CA 1
ATOM 1426 C C . SER A 1 173 ? -1.648 11.538 -13.734 1.00 87.25 173 SER A C 1
ATOM 1428 O O . SER A 1 173 ? -2.230 10.526 -14.132 1.00 87.25 173 SER A O 1
ATOM 1430 N N . LYS A 1 174 ? -0.394 11.488 -13.264 1.00 84.69 174 LYS A N 1
ATOM 1431 C CA . LYS A 1 174 ? 0.425 10.268 -13.111 1.00 84.69 174 LYS A CA 1
ATOM 1432 C C . LYS A 1 174 ? 0.342 9.624 -11.717 1.00 84.69 174 LYS A C 1
ATOM 1434 O O . LYS A 1 174 ? 1.160 8.762 -11.393 1.00 84.69 174 LYS A O 1
ATOM 1439 N N . LYS A 1 175 ? -0.606 10.057 -10.882 1.00 90.88 175 LYS A N 1
ATOM 1440 C CA . LYS A 1 175 ? -0.865 9.493 -9.553 1.00 90.88 175 LYS A CA 1
ATOM 1441 C C . LYS A 1 175 ? -2.130 8.647 -9.602 1.00 90.88 175 LYS A C 1
ATOM 1443 O O . LYS A 1 175 ? -3.149 9.102 -10.115 1.00 90.88 175 LYS A O 1
ATOM 1448 N N . TYR A 1 176 ? -2.061 7.447 -9.049 1.00 94.94 176 TYR A N 1
ATOM 1449 C CA . TYR A 1 176 ? -3.190 6.540 -8.926 1.00 94.94 176 TYR A CA 1
ATOM 1450 C C . TYR A 1 176 ? -3.308 6.130 -7.464 1.00 94.94 176 TYR A C 1
ATOM 1452 O O . TYR A 1 176 ? -2.358 5.608 -6.884 1.00 94.94 176 TYR A O 1
ATOM 1460 N N . TYR A 1 177 ? -4.470 6.370 -6.874 1.00 95.56 177 TYR A N 1
ATOM 1461 C CA . TYR A 1 177 ? -4.824 5.878 -5.548 1.00 95.56 177 TYR A CA 1
ATOM 1462 C C . TYR A 1 177 ? -5.768 4.715 -5.760 1.00 95.56 177 TYR A C 1
ATOM 1464 O O . TYR A 1 177 ? -6.823 4.902 -6.361 1.00 95.56 177 TYR A O 1
ATOM 1472 N N . LEU A 1 178 ? -5.374 3.519 -5.343 1.00 97.12 178 LEU A N 1
ATOM 1473 C CA . LEU A 1 178 ? -6.086 2.302 -5.693 1.00 97.12 178 LEU A CA 1
ATOM 1474 C C . LEU A 1 178 ? -6.372 1.428 -4.480 1.00 97.12 178 LEU A C 1
ATOM 1476 O O . LEU A 1 178 ? -5.708 1.509 -3.448 1.00 97.12 178 LEU A O 1
ATOM 1480 N N . THR A 1 179 ? -7.351 0.553 -4.652 1.00 98.31 179 THR A N 1
ATOM 1481 C CA . THR A 1 179 ? -7.642 -0.534 -3.737 1.00 98.31 179 THR A CA 1
ATOM 1482 C C . THR A 1 179 ? -7.936 -1.823 -4.483 1.00 98.31 179 THR A C 1
ATOM 1484 O O . THR A 1 179 ? -8.439 -1.818 -5.612 1.00 98.31 179 THR A O 1
ATOM 1487 N N . PHE A 1 180 ? -7.610 -2.934 -3.839 1.00 97.81 180 PHE A N 1
ATOM 1488 C CA . PHE A 1 180 ? -7.950 -4.273 -4.289 1.00 97.81 180 PHE A CA 1
ATOM 1489 C C . PHE A 1 180 ? -8.113 -5.203 -3.095 1.00 97.81 180 PHE A C 1
ATOM 1491 O O . PHE A 1 180 ? -7.546 -4.977 -2.025 1.00 97.81 180 PHE A O 1
ATOM 1498 N N . LYS A 1 181 ? -8.883 -6.270 -3.296 1.00 96.25 181 LYS A N 1
ATOM 1499 C CA . LYS A 1 181 ? -9.034 -7.356 -2.333 1.00 96.25 181 LYS A CA 1
ATOM 1500 C C . LYS A 1 181 ? -8.349 -8.595 -2.889 1.00 96.25 181 LYS A C 1
ATOM 1502 O O . LYS A 1 181 ? -8.564 -8.941 -4.049 1.00 96.25 181 LYS A O 1
ATOM 1507 N N . VAL A 1 182 ? -7.548 -9.262 -2.068 1.00 93.12 182 VAL A N 1
ATOM 1508 C CA . VAL A 1 182 ? -6.964 -10.556 -2.438 1.00 93.12 182 VAL A CA 1
ATOM 1509 C C . VAL A 1 182 ? -8.041 -11.627 -2.270 1.00 93.12 182 VAL A C 1
ATOM 1511 O O . VAL A 1 182 ? -8.711 -11.670 -1.235 1.00 93.12 182 VAL A O 1
ATOM 1514 N N . LYS A 1 183 ? -8.252 -12.464 -3.292 1.00 89.50 183 LYS A N 1
ATOM 1515 C CA . LYS A 1 183 ? -9.255 -13.544 -3.251 1.00 89.50 183 LYS A CA 1
ATOM 1516 C C . LYS A 1 183 ? -8.943 -14.524 -2.103 1.00 89.50 183 LYS A C 1
ATOM 1518 O O . LYS A 1 183 ? -7.780 -14.665 -1.727 1.00 89.50 183 LYS A O 1
ATOM 1523 N N . ASN A 1 184 ? -9.990 -15.113 -1.518 1.00 75.69 184 ASN A N 1
ATOM 1524 C CA . ASN A 1 184 ? -9.874 -16.148 -0.478 1.00 75.69 184 ASN A CA 1
ATOM 1525 C C . ASN A 1 184 ? -9.272 -17.444 -1.034 1.00 75.69 184 ASN A C 1
ATOM 1527 O O . ASN A 1 184 ? -9.489 -17.701 -2.238 1.00 75.69 184 ASN A O 1
#

Foldseek 3Di:
DDDPPPDCVCLVVLLVQCLVPPDPDQEAEEEEQDCAQVVNVVVNCVVDNGHYHYAAEHADDPHDDDHNHHHSLVCLLVDDCPRHQEYEAPDPAFPLSSVVSNLVRDDQANHKYKTKHAADPPRFADVSLVVVVVQHPVNCVVCVVVCSVCRVVSNCVSVVVVVWNDKDWDDDPRMITIMTHHHD

Sequence (184 aa):
MSNVQTENSHFTEKIDLRLIHLPEKQKITVLDLCSADGKLWNSISRLTDKKITVIRVEKQSDKKGIYLRGNNLKFIPSLDLHDIDIIDLDSFEIPIRQLDEIWRCHDVRGKIFFVTFIQSIYGGLPIRMLEPLGITKKMYNTIPTLFNNKGWQLFKAYLVLKGIDHVKYYQFSKKYYLTFKVKN

Mean predicted aligned error: 4.51 Å

pLDDT: mean 92.22, std 12.3, range [33.19, 98.69]

Nearest PDB structures (foldseek):
  3dlc-assembly1_A  TM=4.829E-01  e=2.491E-06  Methanococcus maripaludis
  5fb3-assembly1_E  TM=5.607E-01  e=1.661E-01  Pyrobaculum calidifontis JCM 11548
  4gx1-assembly1_A  TM=5.703E-01  e=3.435E+00  Geobacter sulfurreducens PCA
  3vdp-assembly2_C  TM=3.162E-01  e=1.251E+00  Caldanaerobacter subterraneus subsp. tengcongensis MB4
  6w1i-assembly1_D  TM=4.212E-01  e=4.710E+00  Bacillus subtilis subsp. subtilis str. 168

Solvent-accessible surface area (backbone atoms only — not comparable to full-atom values): 10776 Å² total; per-residue (Å²): 134,83,82,80,71,75,85,63,76,62,53,65,60,56,42,49,59,46,68,80,63,55,71,103,53,61,67,45,32,33,39,29,53,48,32,62,62,42,59,65,64,58,50,48,48,74,75,45,95,45,49,68,45,76,49,35,22,25,62,68,85,88,49,58,81,87,59,51,78,36,63,47,78,74,44,57,75,76,55,86,53,85,79,42,46,31,42,36,40,64,45,92,40,60,56,58,69,53,50,52,46,43,65,71,66,46,86,53,59,64,22,35,38,37,40,21,41,37,60,53,96,88,49,75,72,63,61,82,56,33,43,85,73,73,43,44,72,68,59,42,72,75,47,46,66,70,53,53,77,38,46,70,62,48,50,50,54,42,37,39,79,72,70,37,86,62,74,50,72,51,76,56,91,64,33,35,46,34,36,38,59,39,65,117